Protein 1ZN6 (pdb70)

Radius of gyration: 16.66 Å; Cα contacts (8 Å, |Δi|>4): 447; chains: 1; bounding box: 42×39×39 Å

Foldseek 3Di:
DFKFFADQDQVLCVQQQAGEDDDAHRIGAQGAWKFFADDVSGHYTDDAGQAAQAVDAQVCCVVRSPDGGSEAEPVCQCPDRRRVVQLQALQKIWGWGQWGWFFACVVVDTWIKTKHFPVSRIWTWIKTKDWHAYNVRDIGMYMHYKYFCCPPPPQVRTDDPPDTTMIQTFDSVCSNVSNVPHSVCNVVGRDHDRPVRMDMGTDDD

Organism: Bordetella bronchiseptica (strain ATCC BAA-588 / NCTC 13252 / RB50) (NCBI:txid257310)

B-factor: mean 15.64, std 9.31, range [2.98, 51.23]

Solvent-accessible surface area: 10849 Å² total

InterPro domains:
  IPR003738 SOS response associated peptidase (SRAP) [PF02586] (1-218)
  IPR003738 SOS response associated peptidase (SRAP) [PTHR13604] (2-218)
  IPR036590 SOS response associated peptidase-like [G3DSA:3.90.1680.10] (1-219)
  IPR036590 SOS response associated peptidase-like [SSF143081] (2-218)

Sequence (205 aa):
CSHYQALKDQERRKYFAAHPSAEVPADWPRYGAFIRRPLVPEREAATGRWGIPPGTRPEKLAEASKKNTSNARSETAHQLWTFRNAWAKAQHCIIPADAIYEPDWRSGKAVPTRFTRADGAPLGIAGLWDRYRNAAGEWIDSYTLTINADDDPLFRDYHQAGKEKRVVILPDGAYGDWLTAPATDTRDFLLPYPADRLVAAAVKL

CATH classification: 3.90.1680.10

Secondary structure (DSSP, 8-state):
---EEE---S---TTTSEE--S------TT--EEB------SEE-EE-EE---TT--GGGHHHHHHS--SS-BTTTTTTSTTTHHHHHTT-EEEEEEEEEEEEE-TTSS-EEEEEEETTSPPEEEEEEEEEEE-TTS-EEEEE--B---TT-TTGGG-S-TTS-----BPPGGGHHHHHH--GGGHHHH--PPPGGGEEEEE---

Structure (mmCIF, N/CA/C/O backbone):
data_1ZN6
#
_entry.id   1ZN6
#
_cell.length_a   84.406
_cell.length_b   87.210
_cell.length_c   64.364
_cell.angle_alpha   90.00
_cell.angle_beta   90.00
_cell.angle_gamma   90.00
#
_symmetry.space_group_name_H-M   'C 2 2 21'
#
loop_
_entity.id
_entity.type
_entity.pdbx_description
1 polymer 'phage-related conserved hypothetical protein'
2 non-polymer 'SULFATE ION'
3 water water
#
loop_
_atom_site.group_PDB
_atom_site.id
_atom_site.type_symbol
_atom_site.label_atom_id
_atom_site.label_alt_id
_atom_site.label_comp_id
_atom_site.label_asym_id
_atom_site.label_entity_id
_atom_site.label_seq_id
_atom_site.pdbx_PDB_ins_code
_atom_site.Cartn_x
_atom_site.Cartn_y
_atom_site.Cartn_z
_atom_site.occupancy
_atom_site.B_iso_or_equiv
_atom_site.auth_seq_id
_atom_site.auth_comp_id
_atom_site.auth_asym_id
_atom_site.auth_atom_id
_atom_site.pdbx_PDB_model_num
ATOM 1 N N . CYS A 1 2 ? 28.772 25.487 37.643 1.00 11.33 2 CYS A N 1
ATOM 2 C CA . CYS A 1 2 ? 29.389 26.591 36.849 1.00 10.10 2 CYS A CA 1
ATOM 3 C C . CYS A 1 2 ? 28.855 27.953 37.287 1.00 10.73 2 CYS A C 1
ATOM 4 O O . CYS A 1 2 ? 27.647 28.200 37.223 1.00 10.39 2 CYS A O 1
ATOM 7 N N . SER A 1 3 ? 29.754 28.828 37.729 1.00 9.46 3 SER A N 1
ATOM 8 C CA . SER A 1 3 ? 29.371 30.170 38.165 1.00 10.66 3 SER A CA 1
ATOM 9 C C . SER A 1 3 ? 30.161 31.227 37.403 1.00 9.82 3 SER A C 1
ATOM 10 O O . SER A 1 3 ? 30.312 32.362 37.857 1.00 9.37 3 SER A O 1
ATOM 13 N N . HIS A 1 4 ? 30.649 30.843 36.227 1.00 9.50 4 HIS A N 1
ATOM 14 C CA . HIS A 1 4 ? 31.422 31.739 35.376 1.00 8.53 4 HIS A CA 1
ATOM 15 C C . HIS A 1 4 ? 31.484 31.164 33.960 1.00 7.02 4 HIS A C 1
ATOM 16 O O . HIS A 1 4 ? 31.859 30.011 33.776 1.00 6.60 4 HIS A O 1
ATOM 23 N N . TYR A 1 5 ? 31.097 31.956 32.965 1.00 7.79 5 TYR A N 1
ATOM 24 C CA . TYR A 1 5 ? 31.166 31.502 31.579 1.00 7.09 5 TYR A CA 1
ATOM 25 C C . TYR A 1 5 ? 31.436 32.680 30.658 1.00 7.65 5 TYR A C 1
ATOM 26 O O . TYR A 1 5 ? 31.291 33.833 31.057 1.00 8.02 5 TYR A O 1
ATOM 35 N N . GLN A 1 6 ? 31.867 32.394 29.434 1.00 8.72 6 GLN A N 1
ATOM 36 C CA . GLN A 1 6 ? 32.130 33.454 28.473 1.00 8.98 6 GLN A CA 1
ATOM 37 C C . GLN A 1 6 ? 30.918 33.508 27.557 1.00 7.68 6 GLN A C 1
ATOM 38 O O . GLN A 1 6 ? 30.635 32.562 26.829 1.00 6.27 6 GLN A O 1
ATOM 44 N N . ALA A 1 7 ? 30.196 34.620 27.612 1.00 7.97 7 ALA A N 1
ATOM 45 C CA . ALA A 1 7 ? 28.997 34.793 26.805 1.00 7.65 7 ALA A CA 1
ATOM 46 C C . ALA A 1 7 ? 29.302 34.918 25.317 1.00 9.80 7 ALA A C 1
ATOM 47 O O . ALA A 1 7 ? 30.302 35.518 24.925 1.00 10.15 7 ALA A O 1
ATOM 49 N N . LEU A 1 8 ? 28.442 34.332 24.491 1.00 9.09 8 LEU A N 1
ATOM 50 C CA . LEU A 1 8 ? 28.604 34.424 23.045 1.00 10.12 8 LEU A CA 1
ATOM 51 C C . LEU A 1 8 ? 28.043 35.784 22.662 1.00 13.21 8 LEU A C 1
ATOM 52 O O . LEU A 1 8 ? 26.862 36.052 22.878 1.00 14.40 8 LEU A O 1
ATOM 57 N N . LYS A 1 9 ? 28.882 36.648 22.104 1.00 13.50 9 LYS A N 1
ATOM 58 C CA . LYS A 1 9 ? 28.420 37.977 21.729 1.00 15.69 9 LYS A CA 1
ATOM 59 C C . LYS A 1 9 ? 28.393 38.229 20.225 1.00 17.18 9 LYS A C 1
ATOM 60 O O . LYS A 1 9 ? 27.650 39.090 19.755 1.00 19.48 9 LYS A O 1
ATOM 66 N N . ASP A 1 10 ? 29.185 37.475 19.470 1.00 15.98 10 ASP A N 1
ATOM 67 C CA . ASP A 1 10 ? 29.227 37.651 18.021 1.00 16.02 10 ASP A CA 1
ATOM 68 C C . ASP A 1 10 ? 27.876 37.381 17.355 1.00 15.45 10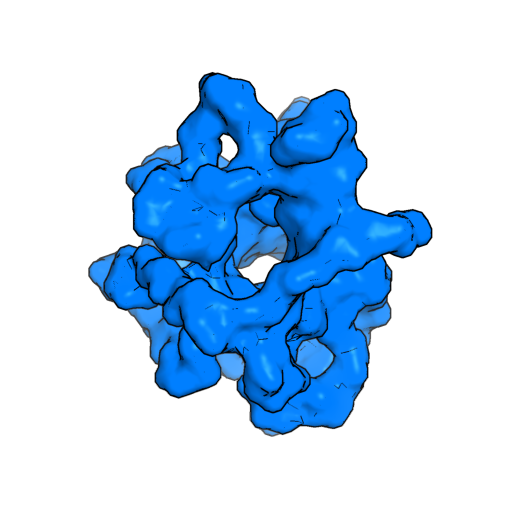 ASP A C 1
ATOM 69 O O . ASP A 1 10 ? 27.356 36.269 17.398 1.00 13.65 10 ASP A O 1
ATOM 74 N N . GLN A 1 11 ? 27.322 38.415 16.731 1.00 14.26 11 GLN A N 1
ATOM 75 C CA . GLN A 1 11 ? 26.026 38.337 16.067 1.00 15.75 11 GLN A CA 1
ATOM 76 C C . GLN A 1 11 ? 25.921 37.245 15.005 1.00 14.44 11 GLN A C 1
ATOM 77 O O . GLN A 1 11 ? 24.966 36.470 14.996 1.00 13.37 11 GLN A O 1
ATOM 83 N N . GLU A 1 12 ? 26.895 37.190 14.103 1.00 14.65 12 GLU A N 1
ATOM 84 C CA . GLU A 1 12 ? 26.875 36.193 13.038 1.00 14.32 12 GLU A CA 1
ATOM 85 C C . GLU A 1 12 ? 27.015 34.783 13.578 1.00 11.62 12 GLU A C 1
ATOM 86 O O . GLU A 1 12 ? 26.377 33.853 13.090 1.00 10.01 12 GLU A O 1
ATOM 92 N N . ARG A 1 13 ? 27.855 34.632 14.594 1.00 11.17 13 ARG A N 1
ATOM 93 C CA . ARG A 1 13 ? 28.073 33.331 15.203 1.00 11.31 13 ARG A CA 1
ATOM 94 C C . ARG A 1 13 ? 26.790 32.848 15.875 1.00 9.13 13 ARG A C 1
ATOM 95 O O . ARG A 1 13 ? 26.444 31.670 15.792 1.00 10.03 13 ARG A O 1
ATOM 111 N N . ARG A 1 15 ? 23.741 33.689 15.050 1.00 10.80 15 ARG A N 1
ATOM 112 C CA . ARG A 1 15 ? 22.760 33.405 14.016 1.00 11.21 15 ARG A CA 1
ATOM 113 C C . ARG A 1 15 ? 23.006 32.034 13.395 1.00 10.63 15 ARG A C 1
ATOM 114 O O . ARG A 1 15 ? 22.083 31.238 13.245 1.00 10.81 15 ARG A O 1
ATOM 122 N N . LYS A 1 16 ? 24.255 31.752 13.050 1.00 11.62 16 LYS A N 1
ATOM 123 C CA . LYS A 1 16 ? 24.589 30.474 12.433 1.00 11.53 16 LYS A CA 1
ATOM 124 C C . LYS A 1 16 ? 24.280 29.267 13.311 1.00 10.55 16 LYS A C 1
ATOM 125 O O . LYS A 1 16 ? 23.660 28.310 12.854 1.00 9.69 16 LYS A O 1
ATOM 131 N N . TYR A 1 17 ? 24.686 29.319 14.576 1.00 8.18 17 TYR A N 1
ATOM 132 C CA . TYR A 1 17 ? 24.469 28.191 15.478 1.00 7.83 17 TYR A CA 1
ATOM 133 C C . TYR A 1 17 ? 23.147 28.120 16.229 1.00 7.63 17 TYR A C 1
ATOM 134 O O . TYR A 1 17 ? 22.661 27.021 16.518 1.00 6.55 17 TYR A O 1
ATOM 143 N N . PHE A 1 18 ? 22.554 29.269 16.545 1.00 6.53 18 PHE A N 1
ATOM 144 C CA . PHE A 1 18 ? 21.300 29.257 17.298 1.00 7.69 18 PHE A CA 1
ATOM 145 C C . PHE A 1 18 ? 20.105 29.887 16.599 1.00 8.67 18 PHE A C 1
ATOM 146 O O . PHE A 1 18 ? 19.000 29.879 17.145 1.00 9.19 18 PHE A O 1
ATOM 154 N N . ALA A 1 19 ? 20.319 30.424 15.402 1.00 8.53 19 ALA A N 1
ATOM 155 C CA . ALA A 1 19 ? 19.250 31.063 14.640 1.00 9.67 19 ALA A CA 1
ATOM 156 C C . ALA A 1 19 ? 18.601 32.177 15.458 1.00 11.24 19 ALA A C 1
ATOM 157 O O . ALA A 1 19 ? 17.381 32.345 15.465 1.00 12.73 19 ALA A O 1
ATOM 159 N N . ALA A 1 20 ? 19.436 32.935 16.155 1.00 12.15 20 ALA A N 1
ATOM 160 C CA . ALA A 1 20 ? 18.964 34.043 16.970 1.00 12.74 20 ALA A CA 1
ATOM 161 C C . ALA A 1 20 ? 20.035 35.116 16.946 1.00 13.15 20 ALA A C 1
ATOM 162 O O . ALA A 1 20 ? 21.174 34.856 16.571 1.00 13.31 20 ALA A O 1
ATOM 164 N N . HIS A 1 21 ? 19.661 36.328 17.335 1.00 15.24 21 HIS A N 1
ATOM 165 C CA . HIS A 1 21 ? 20.608 37.421 17.369 1.00 15.76 21 HIS A CA 1
ATOM 166 C C . HIS A 1 21 ? 20.509 38.081 18.735 1.00 14.93 21 HIS A C 1
ATOM 167 O O . HIS A 1 21 ? 19.475 38.000 19.405 1.00 12.36 21 HIS A O 1
ATOM 174 N N . PRO A 1 22 ? 21.596 38.720 19.179 1.00 15.53 22 PRO A N 1
ATOM 175 C CA . PRO A 1 22 ? 21.595 39.385 20.483 1.00 15.72 22 PRO A CA 1
ATOM 176 C C . PRO A 1 22 ? 20.599 40.536 20.542 1.00 17.12 22 PRO A C 1
ATOM 177 O O . PRO A 1 22 ? 20.297 41.166 19.523 1.00 17.15 22 PRO A O 1
ATOM 181 N N . SER A 1 23 ? 20.081 40.800 21.736 1.00 15.24 23 SER A N 1
ATOM 182 C CA . SER A 1 23 ? 19.162 41.910 21.923 1.00 16.04 23 SER A CA 1
ATOM 183 C C . SER A 1 23 ? 20.020 43.029 22.506 1.00 16.22 23 SER A C 1
ATOM 184 O O . SER A 1 23 ? 20.453 43.924 21.780 1.00 18.62 23 SER A O 1
ATOM 187 N N . ALA A 1 24 ? 20.302 42.963 23.801 1.00 15.09 24 ALA A N 1
ATOM 188 C CA . ALA A 1 24 ? 21.135 43.985 24.429 1.00 12.95 24 ALA A CA 1
ATOM 189 C C . ALA A 1 24 ? 22.559 43.466 24.578 1.00 13.12 24 ALA A C 1
ATOM 190 O O . ALA A 1 24 ? 22.823 42.279 24.375 1.00 12.46 24 ALA A O 1
ATOM 192 N N . GLU A 1 25 ? 23.483 44.363 24.907 1.00 11.07 25 GLU A N 1
ATOM 193 C CA . GLU A 1 25 ? 24.873 43.979 25.109 1.00 10.04 25 GLU A CA 1
ATOM 194 C C . GLU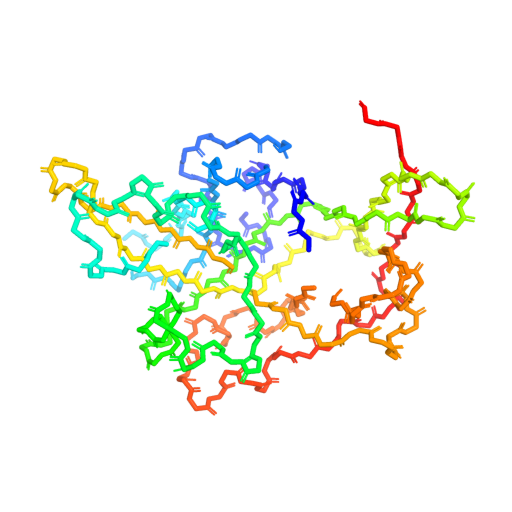 A 1 25 ? 24.960 43.274 26.456 1.00 10.10 25 GLU A C 1
ATOM 195 O O . GLU A 1 25 ? 24.289 43.667 27.412 1.00 8.81 25 GLU A O 1
ATOM 201 N N . VAL A 1 26 ? 25.761 42.217 26.531 1.00 9.08 26 VAL A N 1
ATOM 202 C CA . VAL A 1 26 ? 25.939 41.517 27.798 1.00 9.68 26 VAL A CA 1
ATOM 203 C C . VAL A 1 26 ? 27.433 41.380 28.041 1.00 9.68 26 VAL A C 1
ATOM 204 O O . VAL A 1 26 ? 28.222 41.359 27.097 1.00 8.03 26 VAL A O 1
ATOM 208 N N . PRO A 1 27 ? 27.846 41.309 29.314 1.00 9.76 27 PRO A N 1
ATOM 209 C CA . PRO A 1 27 ? 29.268 41.174 29.644 1.00 11.29 27 PRO A CA 1
ATOM 210 C C . PRO A 1 27 ? 29.848 39.904 29.026 1.00 11.17 27 PRO A C 1
ATOM 211 O O . PRO A 1 27 ? 29.271 38.828 29.162 1.00 10.12 27 PRO A O 1
ATOM 215 N N . ALA A 1 28 ? 30.981 40.027 28.345 1.00 10.77 28 ALA A N 1
ATOM 216 C CA . ALA A 1 28 ? 31.611 38.856 27.740 1.00 10.75 28 ALA A CA 1
ATOM 217 C C . ALA A 1 28 ? 31.953 37.870 28.854 1.00 11.30 28 ALA A C 1
ATOM 218 O O . ALA A 1 28 ? 31.839 36.658 28.683 1.00 10.70 28 ALA A O 1
ATOM 220 N N . ASP A 1 29 ? 32.363 38.405 30.001 1.00 10.08 29 ASP A N 1
ATOM 221 C CA . ASP A 1 29 ? 32.718 37.587 31.161 1.00 10.98 29 ASP A CA 1
ATOM 222 C C . ASP A 1 29 ? 31.493 37.585 32.084 1.00 10.07 29 ASP A C 1
ATOM 223 O O . ASP A 1 29 ? 31.276 38.534 32.837 1.00 8.35 29 ASP A O 1
ATOM 236 N N . TRP A 1 31 ? 29.038 36.450 35.200 1.00 6.84 31 TRP A N 1
ATOM 237 C CA . TRP A 1 31 ? 29.068 35.959 36.571 1.00 6.41 31 TRP A CA 1
ATOM 238 C C . TRP A 1 31 ? 27.639 35.999 37.102 1.00 6.00 31 TRP A C 1
ATOM 239 O O . TRP A 1 31 ? 26.796 36.705 36.560 1.00 7.16 31 TRP A O 1
ATOM 250 N N . PRO A 1 32 ? 27.346 35.244 38.172 1.00 6.79 32 PRO A N 1
ATOM 251 C CA . PRO A 1 32 ? 25.984 35.245 38.719 1.00 6.49 32 PRO A CA 1
ATOM 252 C C . PRO A 1 32 ? 25.454 36.627 39.093 1.00 7.85 32 PRO A C 1
ATOM 253 O O . PRO A 1 32 ? 26.214 37.507 39.501 1.00 6.18 32 PRO A O 1
ATOM 257 N N . ARG A 1 33 ? 24.143 36.795 38.938 1.00 6.29 33 ARG A N 1
ATOM 258 C CA . ARG A 1 33 ? 23.437 38.027 39.279 1.00 5.83 33 ARG A CA 1
ATOM 259 C C . ARG A 1 33 ? 23.542 39.177 38.278 1.00 6.57 33 ARG A C 1
ATOM 260 O O . ARG A 1 33 ? 22.903 40.218 38.450 1.00 6.09 33 ARG A O 1
ATOM 268 N N . TYR A 1 34 ? 24.333 38.982 37.229 1.00 5.78 34 TYR A N 1
ATOM 269 C CA . TYR A 1 34 ? 24.467 39.982 36.177 1.00 7.30 34 TYR A CA 1
ATOM 270 C C . TYR A 1 34 ? 23.334 39.729 35.204 1.00 9.70 34 TYR A C 1
ATOM 271 O O . TYR A 1 34 ? 22.698 38.681 35.251 1.00 7.87 34 TYR A O 1
ATOM 288 N N . GLY A 1 36 ? 22.287 38.612 31.844 1.00 8.43 36 GLY A N 1
ATOM 289 C CA . GLY A 1 36 ? 22.850 37.902 30.713 1.00 5.57 36 GLY A CA 1
ATOM 290 C C . GLY A 1 36 ? 21.833 37.657 29.622 1.00 6.75 36 GLY A C 1
ATOM 291 O O . GLY A 1 36 ? 20.743 38.220 29.650 1.00 7.30 36 GLY A O 1
ATOM 292 N N . ALA A 1 37 ? 22.180 36.804 28.663 1.00 5.81 37 ALA A N 1
ATOM 293 C CA . ALA A 1 37 ? 21.274 36.513 27.557 1.00 6.61 37 ALA A CA 1
ATOM 294 C C . ALA A 1 37 ? 20.911 35.037 27.491 1.00 5.37 37 ALA A C 1
ATOM 295 O O . ALA A 1 37 ? 21.742 34.172 27.755 1.00 5.60 37 ALA A O 1
ATOM 297 N N . PHE A 1 38 ? 19.665 34.754 27.136 1.00 4.20 38 PHE A N 1
ATOM 298 C CA . PHE A 1 38 ? 19.223 33.370 27.012 1.00 5.24 38 PHE A CA 1
ATOM 299 C C . PHE A 1 38 ? 18.276 33.268 25.828 1.00 6.27 38 PHE A C 1
ATOM 300 O O . PHE A 1 38 ? 17.605 34.237 25.469 1.00 6.10 38 PHE A O 1
ATOM 308 N N . ILE A 1 39 ? 18.238 32.091 25.214 1.00 4.75 39 ILE A N 1
ATOM 309 C CA . ILE A 1 39 ? 17.410 31.861 24.040 1.00 5.76 39 ILE A CA 1
ATOM 310 C C . ILE A 1 39 ? 16.208 30.968 24.317 1.00 6.62 39 ILE A C 1
ATOM 311 O O . ILE A 1 39 ? 16.318 29.955 25.008 1.00 5.77 39 ILE A O 1
ATOM 316 N N . ARG A 1 40 ? 15.059 31.365 23.774 1.00 5.82 40 ARG A N 1
ATOM 317 C CA . ARG A 1 40 ? 13.811 30.621 23.921 1.00 7.04 40 ARG A CA 1
ATOM 318 C C . ARG A 1 40 ? 13.279 30.257 22.540 1.00 8.27 40 ARG A C 1
ATOM 319 O O . ARG A 1 40 ? 13.802 30.722 21.528 1.00 8.53 40 ARG A O 1
ATOM 327 N N . ARG A 1 41 ? 12.237 29.431 22.502 1.00 12.13 41 ARG A N 1
ATOM 328 C CA . ARG A 1 41 ? 11.628 29.031 21.235 1.00 15.40 41 ARG A CA 1
ATOM 329 C C . ARG A 1 41 ? 11.181 30.275 20.475 1.00 19.00 41 ARG A C 1
ATOM 330 O O . ARG A 1 41 ? 10.870 31.301 21.080 1.00 14.80 41 ARG A O 1
ATOM 338 N N . PRO A 1 42 ? 11.149 30.202 19.134 1.00 21.72 42 PRO A N 1
ATOM 339 C CA . PRO A 1 42 ? 10.731 31.355 18.333 1.00 26.09 42 PRO A CA 1
ATOM 340 C C . PRO A 1 42 ? 9.257 31.680 18.523 1.00 27.99 42 PRO A C 1
ATOM 341 O O . PRO A 1 42 ? 8.471 30.819 18.921 1.00 30.40 42 PRO A O 1
ATOM 345 N N . LEU A 1 43 ? 8.896 32.928 18.238 1.00 31.10 43 LEU A N 1
ATOM 346 C CA . LEU A 1 43 ? 7.523 33.398 18.376 1.00 32.32 43 LEU A CA 1
ATOM 347 C C . LEU A 1 43 ? 7.053 33.296 19.822 1.00 34.26 43 LEU A C 1
ATOM 348 O O . LEU A 1 43 ? 7.469 34.085 20.674 1.00 34.76 43 LEU A O 1
ATOM 353 N N . VAL A 1 52 ? 7.772 38.762 12.659 1.00 36.87 52 VAL A N 1
ATOM 354 C CA . VAL A 1 52 ? 9.197 39.050 12.536 1.00 36.17 52 VAL A CA 1
ATOM 355 C C . VAL A 1 52 ? 10.007 37.776 12.752 1.00 37.48 52 VAL A C 1
ATOM 356 O O . VAL A 1 52 ? 10.710 37.637 13.756 1.00 38.12 52 VAL A O 1
ATOM 360 N N . PRO A 1 53 ? 9.912 36.824 11.810 1.00 38.01 53 PRO A N 1
ATOM 361 C CA . PRO A 1 53 ? 10.637 35.552 11.895 1.00 38.18 53 PRO A CA 1
ATOM 362 C C . PRO A 1 53 ? 12.146 35.761 11.986 1.00 38.93 53 PRO A C 1
ATOM 363 O O . PRO A 1 53 ? 12.857 35.697 10.981 1.00 38.97 53 PRO A O 1
ATOM 367 N N . GLU A 1 54 ? 12.624 36.013 13.201 1.00 38.96 54 GLU A N 1
ATOM 368 C CA . GLU A 1 54 ? 14.042 36.243 13.450 1.00 37.67 54 GLU A CA 1
ATOM 369 C C . GLU A 1 54 ? 14.280 36.294 14.952 1.00 36.08 54 GLU A C 1
ATOM 370 O O . GLU A 1 54 ? 14.245 37.363 15.561 1.00 36.34 54 GLU A O 1
ATOM 376 N N . ARG A 1 55 ? 14.511 35.124 15.540 1.00 34.64 55 ARG A N 1
ATOM 377 C CA . ARG A 1 55 ? 14.754 35.002 16.972 1.00 32.21 55 ARG A CA 1
ATOM 378 C C . ARG A 1 55 ? 15.635 36.105 17.535 1.00 29.74 55 ARG A C 1
ATOM 379 O O . ARG A 1 55 ? 16.501 36.649 16.851 1.00 29.13 55 ARG A O 1
ATOM 387 N N . GLU A 1 56 ? 15.405 36.413 18.803 1.00 27.51 56 GLU A N 1
ATOM 388 C CA . GLU A 1 56 ? 16.170 37.421 19.512 1.00 23.83 56 GLU A CA 1
ATOM 389 C C . GLU A 1 56 ? 16.440 36.860 20.905 1.00 20.18 56 GLU A C 1
ATOM 390 O O . GLU A 1 56 ? 15.518 36.404 21.580 1.00 18.89 56 GLU A O 1
ATOM 396 N N . ALA A 1 57 ? 17.700 36.863 21.326 1.00 16.93 57 ALA A N 1
ATOM 397 C CA . ALA A 1 57 ? 18.031 36.366 22.654 1.00 13.98 57 ALA A CA 1
ATOM 398 C C . ALA A 1 57 ? 17.440 37.370 23.633 1.00 14.58 57 ALA A C 1
ATOM 399 O O . ALA A 1 57 ? 17.497 38.577 23.399 1.00 16.84 57 ALA A O 1
ATOM 401 N N . ALA A 1 58 ? 16.853 36.879 24.715 1.00 12.35 58 ALA A N 1
ATOM 402 C CA . ALA A 1 58 ? 16.268 37.770 25.701 1.00 12.65 58 ALA A CA 1
ATOM 403 C C . ALA A 1 58 ? 17.306 38.073 26.766 1.00 11.61 58 ALA A C 1
ATOM 404 O O . ALA A 1 58 ? 18.295 37.357 26.899 1.00 10.01 58 ALA A O 1
ATOM 406 N N . THR A 1 59 ? 17.082 39.145 27.513 1.00 11.12 59 THR A N 1
ATOM 407 C CA . THR A 1 59 ? 17.983 39.526 28.584 1.00 9.73 59 THR A CA 1
ATOM 408 C C . THR A 1 59 ? 17.306 39.140 29.893 1.00 9.21 59 THR A C 1
ATOM 409 O O . THR A 1 59 ? 16.093 39.294 30.040 1.00 7.10 59 THR A O 1
ATOM 413 N N . GLY A 1 60 ? 18.087 38.629 30.833 1.00 6.70 60 GLY A N 1
ATOM 414 C CA . GLY A 1 60 ? 17.529 38.251 32.115 1.00 7.21 60 GLY A CA 1
ATOM 415 C C . GLY A 1 60 ? 18.612 38.115 33.163 1.00 6.18 60 GLY A C 1
ATOM 416 O O . GLY A 1 60 ? 19.793 38.048 32.835 1.00 6.77 60 GLY A O 1
ATOM 417 N N . ARG A 1 61 ? 18.204 38.068 34.426 1.00 5.48 61 ARG A N 1
ATOM 418 C CA . ARG A 1 61 ? 19.137 37.928 35.545 1.00 6.67 61 ARG A CA 1
ATOM 419 C C . ARG A 1 61 ? 19.627 36.487 35.645 1.00 6.79 61 ARG A C 1
ATOM 420 O O . ARG A 1 61 ? 18.818 35.563 35.690 1.00 5.27 61 ARG A O 1
ATOM 428 N N . TRP A 1 62 ? 20.943 36.287 35.665 1.00 4.12 62 TRP A N 1
ATOM 429 C CA . TRP A 1 62 ? 21.459 34.930 35.798 1.00 6.04 62 TRP A CA 1
ATOM 430 C C . TRP A 1 62 ? 21.365 34.635 37.286 1.00 5.53 62 TRP A C 1
ATOM 431 O O . TRP A 1 62 ? 22.155 35.139 38.081 1.00 6.89 62 TRP A O 1
ATOM 442 N N . GLY A 1 63 ? 20.377 33.826 37.650 1.00 6.00 63 GLY A N 1
ATOM 443 C CA . GLY A 1 63 ? 20.133 33.505 39.045 1.00 6.50 63 GLY A CA 1
ATOM 444 C C . GLY A 1 63 ? 18.633 33.678 39.200 1.00 7.36 63 GLY A C 1
ATOM 445 O O . GLY A 1 63 ? 18.137 34.797 39.337 1.00 7.19 63 GLY A O 1
ATOM 454 N N . ILE A 1 65 ? 14.803 33.913 40.467 1.00 7.25 65 ILE A N 1
ATOM 455 C CA . ILE A 1 65 ? 14.087 34.457 41.618 1.00 9.75 65 ILE A CA 1
ATOM 456 C C . ILE A 1 65 ? 12.683 33.852 41.572 1.00 11.69 65 ILE A C 1
ATOM 457 O O . ILE A 1 65 ? 12.035 33.879 40.529 1.00 12.81 65 ILE A O 1
ATOM 462 N N . PRO A 1 66 ? 12.199 33.286 42.692 1.00 12.75 66 PRO A N 1
ATOM 463 C CA . PRO A 1 66 ? 10.851 32.706 42.661 1.00 14.19 66 PRO A CA 1
ATOM 464 C C . PRO A 1 66 ? 9.862 33.740 42.117 1.00 14.00 66 PRO A C 1
ATOM 465 O O . PRO A 1 66 ? 9.841 34.886 42.567 1.00 14.14 66 PRO A O 1
ATOM 469 N N . PRO A 1 67 ? 9.027 33.346 41.146 1.00 14.45 67 PRO A N 1
ATOM 470 C CA . PRO A 1 67 ? 8.044 34.252 40.544 1.00 14.64 67 PRO A CA 1
ATOM 471 C C . PRO A 1 67 ? 7.045 34.885 41.519 1.00 16.09 67 PRO A C 1
ATOM 472 O O . PRO A 1 67 ? 6.521 35.967 41.258 1.00 16.75 67 PRO A O 1
ATOM 476 N N . GLY A 1 68 ? 6.788 34.224 42.642 1.00 16.91 68 GLY A N 1
ATOM 477 C CA . GLY A 1 68 ? 5.845 34.777 43.601 1.00 17.33 68 GLY A CA 1
ATOM 478 C C . GLY A 1 68 ? 6.479 35.653 44.667 1.00 18.69 68 GLY A C 1
ATOM 479 O O . GLY A 1 68 ? 5.800 36.119 45.584 1.00 18.62 68 GLY A O 1
ATOM 480 N N . THR A 1 69 ? 7.779 35.895 44.550 1.00 16.9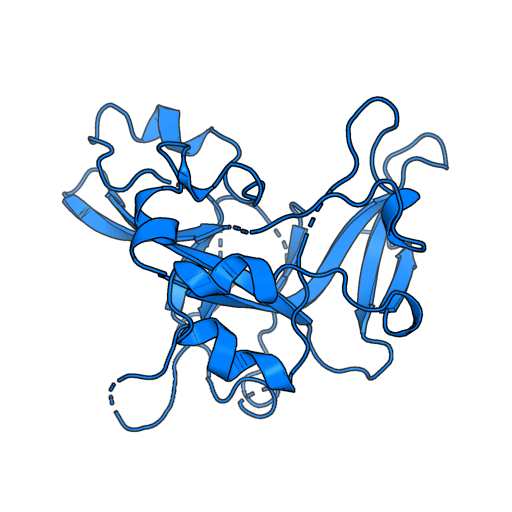5 69 THR A N 1
ATOM 481 C CA . THR A 1 69 ? 8.485 36.704 45.535 1.00 17.57 69 THR A CA 1
ATOM 482 C C . THR A 1 69 ? 7.920 38.114 45.666 1.00 18.42 69 THR A C 1
ATOM 483 O O . THR A 1 69 ? 7.716 38.807 44.667 1.00 17.38 69 THR A O 1
ATOM 487 N N . ARG A 1 70 ? 7.673 38.532 46.905 1.00 19.44 70 ARG A N 1
ATOM 488 C CA . ARG A 1 70 ? 7.148 39.863 47.184 1.00 20.91 70 ARG A CA 1
ATOM 489 C C . ARG A 1 70 ? 8.323 40.814 47.402 1.00 21.88 70 ARG A C 1
ATOM 490 O O . ARG A 1 70 ? 9.420 40.385 47.763 1.00 19.80 70 ARG A O 1
ATOM 498 N N . PRO A 1 71 ? 8.108 42.120 47.186 1.00 23.15 71 PRO A N 1
ATOM 499 C CA . PRO A 1 71 ? 9.173 43.115 47.357 1.00 24.07 71 PRO A CA 1
ATOM 500 C C . PRO A 1 71 ? 9.950 43.058 48.670 1.00 25.62 71 PRO A C 1
ATOM 501 O O . PRO A 1 71 ? 11.143 43.366 48.699 1.00 26.20 71 PRO A O 1
ATOM 505 N N . GLU A 1 72 ? 9.285 42.653 49.746 1.00 26.17 72 GLU A N 1
ATOM 506 C CA . GLU A 1 72 ? 9.934 42.571 51.048 1.00 27.53 72 GLU A CA 1
ATOM 507 C C . GLU A 1 72 ? 10.812 41.330 51.178 1.00 27.13 72 GLU A C 1
ATOM 508 O O . GLU A 1 72 ? 11.463 41.127 52.202 1.00 26.69 72 GLU A O 1
ATOM 514 N N . LYS A 1 73 ? 10.838 40.509 50.132 1.00 24.94 73 LYS A N 1
ATOM 515 C CA . LYS A 1 73 ? 11.639 39.289 50.146 1.00 24.18 73 LYS A CA 1
ATOM 516 C C . LYS A 1 73 ? 12.649 39.226 49.008 1.00 22.12 73 LYS A C 1
ATOM 517 O O . LYS A 1 73 ? 13.428 38.278 48.925 1.00 21.49 73 LYS A O 1
ATOM 523 N N . LEU A 1 74 ? 12.640 40.233 48.137 1.00 19.94 74 LEU A N 1
ATOM 524 C CA . LEU A 1 74 ? 13.566 40.266 47.012 1.00 18.92 74 LEU A CA 1
ATOM 525 C C . LEU A 1 74 ? 15.026 40.249 47.442 1.00 19.03 74 LEU A C 1
ATOM 526 O O . LEU A 1 74 ? 15.830 39.502 46.890 1.00 18.21 74 LEU A O 1
ATOM 531 N N . ALA A 1 75 ? 15.372 41.079 48.422 1.00 19.16 75 ALA A N 1
ATOM 532 C CA . ALA A 1 75 ? 16.748 41.143 48.895 1.00 19.67 75 ALA A CA 1
ATOM 533 C C . ALA A 1 75 ? 17.233 39.767 49.343 1.00 19.82 75 ALA A C 1
ATOM 534 O O . ALA A 1 75 ? 18.342 39.353 49.013 1.00 18.64 75 ALA A O 1
ATOM 536 N N . GLU A 1 76 ? 16.393 39.063 50.094 1.00 19.99 76 GLU A N 1
ATOM 537 C CA . GLU A 1 76 ? 16.735 37.736 50.585 1.00 21.07 76 GLU A CA 1
ATOM 538 C C . GLU A 1 76 ? 16.862 36.739 49.434 1.00 19.91 76 GLU A C 1
ATOM 539 O O . GLU A 1 76 ? 17.809 35.950 49.381 1.00 19.37 76 GLU A O 1
ATOM 545 N N . ALA A 1 77 ? 15.903 36.778 48.514 1.00 17.91 77 ALA A N 1
ATOM 546 C CA . ALA A 1 77 ? 15.909 35.878 47.364 1.00 16.89 77 ALA A CA 1
ATOM 547 C C . ALA A 1 77 ? 17.113 36.123 46.459 1.00 15.79 77 ALA A C 1
ATOM 548 O O . ALA A 1 77 ? 17.666 35.186 45.875 1.00 14.67 77 ALA A O 1
ATOM 550 N N . SER A 1 78 ? 17.515 37.385 46.342 1.00 15.12 78 SER A N 1
ATOM 551 C CA . SER A 1 78 ? 18.643 37.755 45.492 1.00 15.41 78 SER A CA 1
ATOM 552 C C . SER A 1 78 ? 19.979 37.182 45.946 1.00 14.25 78 SER A C 1
ATOM 553 O O . SER A 1 78 ? 20.862 36.937 45.124 1.00 13.70 78 SER A O 1
ATOM 556 N N . LYS A 1 79 ? 20.130 36.967 47.250 1.00 13.09 79 LYS A N 1
ATOM 557 C CA . LYS A 1 79 ? 21.385 36.445 47.787 1.00 13.91 79 LYS A CA 1
ATOM 558 C C . LYS A 1 79 ? 21.559 34.933 47.676 1.00 14.05 79 LYS A C 1
ATOM 559 O O . LYS A 1 79 ? 22.668 34.418 47.815 1.00 13.92 79 LYS A O 1
ATOM 565 N N . LYS A 1 80 ? 20.470 34.218 47.427 1.00 14.07 80 LYS A N 1
ATOM 566 C CA . LYS A 1 80 ? 20.550 32.768 47.301 1.00 13.63 80 LYS A CA 1
ATOM 567 C C . LYS A 1 80 ? 21.316 32.405 46.029 1.00 13.78 80 LYS A C 1
ATOM 568 O O . LYS A 1 80 ? 21.356 33.188 45.080 1.00 11.43 80 LYS A O 1
ATOM 574 N N . ASN A 1 81 ? 21.940 31.230 46.020 1.00 12.98 81 ASN A N 1
ATOM 575 C CA . ASN A 1 81 ? 22.694 30.783 44.852 1.00 14.66 81 ASN A CA 1
ATOM 576 C C . ASN A 1 81 ? 21.746 29.992 43.965 1.00 12.21 81 ASN A C 1
ATOM 577 O O . ASN A 1 81 ? 21.523 28.798 44.177 1.00 12.99 81 ASN A O 1
ATOM 582 N N . THR A 1 82 ? 21.197 30.669 42.963 1.00 9.37 82 THR A N 1
ATOM 583 C CA . THR A 1 82 ? 20.238 30.050 42.065 1.00 8.12 82 THR A CA 1
ATOM 584 C C . THR A 1 82 ? 20.603 30.182 40.590 1.00 8.14 82 THR A C 1
ATOM 585 O O . THR A 1 82 ? 19.726 30.117 39.728 1.00 5.82 82 THR A O 1
ATOM 589 N N . SER A 1 83 ? 21.890 30.381 40.308 1.00 6.69 83 SER A N 1
ATOM 590 C CA . SER A 1 83 ? 22.362 30.505 38.929 1.00 7.28 83 SER A CA 1
ATOM 591 C C . SER A 1 83 ? 22.486 29.113 38.315 1.00 7.44 83 SER A C 1
ATOM 592 O O . SER A 1 83 ? 22.596 28.964 37.096 1.00 6.88 83 SER A O 1
ATOM 595 N N . ASN A 1 84 ? 22.477 28.100 39.179 1.00 6.45 84 ASN A N 1
ATOM 596 C CA . ASN A 1 84 ? 22.525 26.697 38.773 1.00 8.31 84 ASN A CA 1
ATOM 597 C C . ASN A 1 84 ? 21.358 26.038 39.498 1.00 8.44 84 ASN A C 1
ATOM 598 O O . ASN A 1 84 ? 21.028 26.430 40.619 1.00 9.98 84 ASN A O 1
ATOM 603 N N . ALA A 1 85 ? 20.726 25.058 38.864 1.00 6.83 85 ALA A N 1
ATOM 604 C CA . ALA A 1 85 ? 19.611 24.345 39.488 1.00 7.03 85 ALA A CA 1
ATOM 605 C C . ALA A 1 85 ? 19.837 22.842 39.351 1.00 6.87 85 ALA A C 1
ATOM 606 O O . ALA A 1 85 ? 19.996 22.346 38.239 1.00 6.90 85 ALA A O 1
ATOM 608 N N . ARG A 1 86 ? 19.857 22.115 40.469 1.00 6.08 86 ARG A N 1
ATOM 609 C CA . ARG A 1 86 ? 20.045 20.665 40.403 1.00 6.29 86 ARG A CA 1
ATOM 610 C C . ARG A 1 86 ? 18.802 20.087 39.736 1.00 6.85 86 ARG A C 1
ATOM 611 O O . ARG A 1 86 ? 17.688 20.258 40.228 1.00 6.45 86 ARG A O 1
ATOM 619 N N . SER A 1 87 ? 18.997 19.419 38.605 1.00 7.17 87 SER A N 1
ATOM 620 C CA . SER A 1 87 ? 17.892 18.843 37.852 1.00 7.43 87 SER A CA 1
ATOM 621 C C . SER A 1 87 ? 17.079 17.846 38.661 1.00 7.05 87 SER A C 1
ATOM 622 O O . SER A 1 87 ? 15.871 17.709 38.467 1.00 7.94 87 SER A O 1
ATOM 625 N N . GLU A 1 88 ? 17.747 17.155 39.573 1.00 6.81 88 GLU A N 1
ATOM 626 C CA . GLU A 1 88 ? 17.077 16.155 40.395 1.00 8.46 88 GLU A CA 1
ATOM 627 C C . GLU A 1 88 ? 15.925 16.709 41.226 1.00 7.87 88 GLU A C 1
ATOM 628 O O . GLU A 1 88 ? 14.943 16.009 41.478 1.00 9.86 88 GLU A O 1
ATOM 634 N N . THR A 1 89 ? 16.030 17.969 41.630 1.00 6.69 89 THR A N 1
ATOM 635 C CA . THR A 1 89 ? 15.011 18.574 42.478 1.00 6.59 89 THR A CA 1
ATOM 636 C C . THR A 1 89 ? 14.361 19.841 41.934 1.00 7.31 89 THR A C 1
ATOM 637 O O . THR A 1 89 ? 13.565 20.478 42.629 1.00 6.44 89 THR A O 1
ATOM 641 N N . ALA A 1 90 ? 14.678 20.198 40.693 1.00 6.13 90 ALA A N 1
ATOM 642 C CA . ALA A 1 90 ? 14.140 21.420 40.097 1.00 7.46 90 ALA A CA 1
ATOM 643 C C . ALA A 1 90 ? 12.620 21.430 39.952 1.00 8.69 90 ALA A C 1
ATOM 644 O O . ALA A 1 90 ? 11.997 22.490 39.937 1.00 10.68 90 ALA A O 1
ATOM 646 N N . HIS A 1 91 ? 12.023 20.250 39.845 1.00 9.33 91 HIS A N 1
ATOM 647 C CA . HIS A 1 91 ? 10.573 20.145 39.699 1.00 10.85 91 HIS A CA 1
ATOM 648 C C . HIS A 1 91 ? 9.862 20.417 41.027 1.00 10.46 91 HIS A C 1
ATOM 649 O O . HIS A 1 91 ? 8.681 20.768 41.041 1.00 10.03 91 HIS A O 1
ATOM 656 N N . GLN A 1 92 ? 10.590 20.263 42.132 1.00 9.43 92 GLN A N 1
ATOM 657 C CA . GLN A 1 92 ? 10.028 20.435 43.473 1.00 11.72 92 GLN A CA 1
ATOM 658 C C . GLN A 1 92 ? 10.317 21.739 44.227 1.00 10.56 92 GLN A C 1
ATOM 659 O O . GLN A 1 92 ? 9.425 22.292 44.873 1.00 10.36 92 GLN A O 1
ATOM 665 N N . LEU A 1 93 ? 11.555 22.223 44.162 1.00 8.53 93 LEU A N 1
ATOM 666 C CA . LEU A 1 93 ? 11.931 23.444 44.876 1.00 7.86 93 LEU A CA 1
ATOM 667 C C . LEU A 1 93 ? 11.186 24.688 44.399 1.00 7.66 93 LEU A C 1
ATOM 668 O O . LEU A 1 93 ? 10.973 24.869 43.205 1.00 7.36 93 LEU A O 1
ATOM 673 N N . TRP A 1 94 ? 10.801 25.539 45.352 1.00 9.27 94 TRP A N 1
ATOM 674 C CA . TRP A 1 94 ? 10.047 26.768 45.078 1.00 9.75 94 TRP A CA 1
ATOM 675 C C . TRP A 1 94 ? 10.643 27.694 44.019 1.00 8.96 94 TRP A C 1
ATOM 676 O O . TRP A 1 94 ? 9.910 28.356 43.287 1.00 8.73 94 TRP A O 1
ATOM 687 N N . THR A 1 95 ? 11.967 27.755 43.944 1.00 7.19 95 THR A N 1
ATOM 688 C CA . THR A 1 95 ? 12.609 28.644 42.985 1.00 6.58 95 THR A CA 1
ATOM 689 C C . THR A 1 95 ? 12.439 28.234 41.526 1.00 6.22 95 THR A C 1
ATOM 690 O O . THR A 1 95 ? 12.299 29.092 40.650 1.00 6.44 95 THR A O 1
ATOM 694 N N . PHE A 1 96 ? 12.428 26.928 41.276 1.00 6.49 96 PHE A N 1
ATOM 695 C CA . PHE A 1 96 ? 12.357 26.405 39.916 1.00 6.32 96 PHE A CA 1
ATOM 696 C C . PHE A 1 96 ? 11.092 25.651 39.502 1.00 7.03 96 PHE A C 1
ATOM 697 O O . PHE A 1 96 ? 10.855 25.459 38.310 1.00 5.40 96 PHE A O 1
ATOM 705 N N . ARG A 1 97 ? 10.289 25.223 40.470 1.00 6.88 97 ARG A N 1
ATOM 706 C CA . ARG A 1 97 ? 9.094 24.435 40.172 1.00 7.57 97 ARG A CA 1
ATOM 707 C C . ARG A 1 97 ? 8.189 24.963 39.059 1.00 7.69 97 ARG A C 1
ATOM 708 O O . ARG A 1 97 ? 7.802 24.201 38.174 1.00 6.41 97 ARG A O 1
ATOM 716 N N . ASN A 1 98 ? 7.854 26.251 39.094 1.00 8.11 98 ASN A N 1
ATOM 717 C CA . ASN A 1 98 ? 6.990 26.839 38.067 1.00 8.56 98 ASN A CA 1
ATOM 718 C C . ASN A 1 98 ? 7.623 26.736 36.686 1.00 8.98 98 ASN A C 1
ATOM 719 O O . ASN A 1 98 ? 6.974 26.337 35.722 1.00 6.97 98 ASN A O 1
ATOM 724 N N . ALA A 1 99 ? 8.893 27.115 36.594 1.00 7.53 99 ALA A N 1
ATOM 725 C CA . ALA A 1 99 ? 9.604 27.067 35.327 1.00 7.07 99 ALA A CA 1
ATOM 726 C C . ALA A 1 99 ? 9.659 25.641 34.793 1.00 6.82 99 ALA A C 1
ATOM 727 O O . ALA A 1 99 ? 9.470 25.411 33.599 1.00 6.28 99 ALA A O 1
ATOM 729 N N . TRP A 1 100 ? 9.911 24.680 35.675 1.00 6.15 100 TRP A N 1
ATOM 730 C CA . TRP A 1 100 ? 9.983 23.287 35.249 1.00 7.87 100 TRP A CA 1
ATOM 731 C C . TRP A 1 100 ? 8.622 22.757 34.805 1.00 8.24 100 TRP A C 1
ATOM 732 O O . TRP A 1 100 ? 8.498 22.158 33.735 1.00 8.54 100 TRP A O 1
ATOM 743 N N . ALA A 1 101 ? 7.603 22.993 35.626 1.00 8.72 101 ALA A N 1
ATOM 744 C CA . ALA A 1 101 ? 6.252 22.524 35.333 1.00 9.19 101 ALA A CA 1
ATOM 745 C C . ALA A 1 101 ? 5.703 23.055 34.015 1.00 8.47 101 ALA A C 1
ATOM 746 O O . ALA A 1 101 ? 5.041 22.329 33.278 1.00 9.52 101 ALA A O 1
ATOM 748 N N . LYS A 1 102 ? 5.978 24.323 33.719 1.00 9.27 102 LYS A N 1
ATOM 749 C CA . LYS A 1 102 ? 5.494 24.934 32.486 1.00 7.80 102 LYS A CA 1
ATOM 750 C C . LYS A 1 102 ? 6.474 24.772 31.329 1.00 8.39 102 LYS A C 1
ATOM 751 O O . LYS A 1 102 ? 6.261 25.303 30.239 1.00 7.48 102 LYS A O 1
ATOM 757 N N . ALA A 1 103 ? 7.540 24.017 31.574 1.00 7.15 103 ALA A N 1
ATOM 758 C CA . ALA A 1 103 ? 8.562 23.761 30.564 1.00 8.83 103 ALA A CA 1
ATOM 759 C C . ALA A 1 103 ? 9.080 25.041 29.930 1.00 7.42 103 ALA A C 1
ATOM 760 O O . ALA A 1 103 ? 9.148 25.160 28.704 1.00 7.77 103 ALA A O 1
ATOM 762 N N . GLN A 1 104 ? 9.426 26.010 30.769 1.00 7.62 104 GLN A N 1
ATOM 763 C CA . GLN A 1 104 ? 9.970 27.262 30.274 1.00 6.11 104 GLN A CA 1
ATOM 764 C C . GLN A 1 104 ? 11.459 26.989 30.118 1.00 6.95 104 GLN A C 1
ATOM 765 O O . GLN A 1 104 ? 12.264 27.274 31.001 1.00 6.50 104 GLN A O 1
ATOM 771 N N . HIS A 1 105 ? 11.797 26.408 28.971 1.00 5.67 105 HIS A N 1
ATOM 772 C CA . HIS A 1 105 ? 13.165 26.027 28.641 1.00 5.76 105 HIS A CA 1
ATOM 773 C C . HIS A 1 105 ? 13.907 27.085 27.853 1.00 4.33 105 HIS A C 1
ATOM 774 O O . HIS A 1 105 ? 13.324 27.790 27.033 1.00 5.40 105 HIS A O 1
ATOM 781 N N . CYS A 1 106 ? 15.206 27.186 28.098 1.00 5.19 106 CYS A N 1
ATOM 782 C CA . CYS A 1 106 ? 16.021 28.119 27.352 1.00 5.03 106 CYS A CA 1
ATOM 783 C C . CYS A 1 106 ? 17.396 27.518 27.118 1.00 4.71 106 CYS A C 1
ATOM 784 O O . CYS A 1 106 ? 17.745 26.462 27.664 1.00 3.59 106 CYS A O 1
ATOM 787 N N . ILE A 1 107 ? 18.161 28.188 26.273 1.00 4.29 107 ILE A N 1
ATOM 788 C CA . ILE A 1 107 ? 19.517 27.771 25.977 1.00 7.07 107 ILE A CA 1
ATOM 789 C C . ILE A 1 107 ? 20.395 28.986 26.223 1.00 5.68 107 ILE A C 1
ATOM 790 O O . ILE A 1 107 ? 20.130 30.070 25.700 1.00 8.61 107 ILE A O 1
ATOM 795 N N . ILE A 1 108 ? 21.421 28.814 27.044 1.00 5.50 108 ILE A N 1
ATOM 796 C CA . ILE A 1 108 ? 22.346 29.904 27.317 1.00 4.38 108 ILE A CA 1
ATOM 797 C C . ILE A 1 108 ? 23.517 29.698 26.353 1.00 4.42 108 ILE A C 1
ATOM 798 O O . ILE A 1 108 ? 24.267 28.732 26.481 1.00 6.21 108 ILE A O 1
ATOM 803 N N . PRO A 1 109 ? 23.680 30.596 25.369 1.00 4.28 109 PRO A N 1
ATOM 804 C CA . PRO A 1 109 ? 24.777 30.460 24.408 1.00 4.90 109 PRO A CA 1
ATOM 805 C C . PRO A 1 109 ? 26.074 30.973 25.011 1.00 5.93 109 PRO A C 1
ATOM 806 O O . PRO A 1 109 ? 26.130 32.087 25.532 1.00 6.45 109 PRO A O 1
ATOM 810 N N . ALA A 1 110 ? 27.115 30.153 24.947 1.00 7.64 110 ALA A N 1
ATOM 811 C CA . ALA A 1 110 ? 28.397 30.535 25.519 1.00 7.64 110 ALA A CA 1
ATOM 812 C C . ALA A 1 110 ? 29.564 30.054 24.679 1.00 7.84 110 ALA A C 1
ATOM 813 O O . ALA A 1 110 ? 29.521 28.967 24.105 1.00 8.70 110 ALA A O 1
ATOM 815 N N . ASP A 1 111 ? 30.611 30.869 24.607 1.00 8.16 111 ASP A N 1
ATOM 816 C CA . ASP A 1 111 ? 31.795 30.479 23.858 1.00 8.03 111 ASP A CA 1
ATOM 817 C C . ASP A 1 111 ? 32.615 29.530 24.714 1.00 8.97 111 ASP A C 1
ATOM 818 O O . ASP A 1 111 ? 33.425 28.759 24.204 1.00 8.62 111 ASP A O 1
ATOM 823 N N . ALA A 1 112 ? 32.382 29.575 26.021 1.00 6.90 112 ALA A N 1
ATOM 824 C CA . ALA A 1 112 ? 33.095 28.705 26.942 1.00 7.48 112 ALA A CA 1
ATOM 825 C C . ALA A 1 112 ? 32.531 28.816 28.348 1.00 7.90 112 ALA A C 1
ATOM 826 O O . ALA A 1 112 ? 31.834 29.775 28.673 1.00 6.94 112 ALA A O 1
ATOM 828 N N . ILE A 1 113 ? 32.815 27.815 29.172 1.00 6.00 113 ILE A N 1
ATOM 829 C CA . ILE A 1 113 ? 32.402 27.845 30.566 1.00 5.87 113 ILE A CA 1
ATOM 830 C C . ILE A 1 113 ? 33.672 27.640 31.377 1.00 6.91 113 ILE A C 1
ATOM 831 O O . ILE A 1 113 ? 34.665 27.118 30.860 1.00 4.98 113 ILE A O 1
ATOM 836 N N . TYR A 1 114 ? 33.646 28.058 32.636 1.00 7.03 114 TYR A N 1
ATOM 837 C CA . TYR A 1 114 ? 34.803 27.903 33.508 1.00 8.47 114 TYR A CA 1
ATOM 838 C C . TYR A 1 114 ? 34.418 27.102 34.742 1.00 10.05 114 TYR A C 1
ATOM 839 O O . TYR A 1 114 ? 33.327 27.271 35.278 1.00 9.76 114 TYR A O 1
ATOM 848 N N . GLU A 1 115 ? 35.318 26.227 35.180 1.00 9.88 115 GLU A N 1
ATOM 849 C CA . GLU A 1 115 ? 35.114 25.414 36.376 1.00 11.16 115 GLU A CA 1
ATOM 850 C C . GLU A 1 115 ? 36.451 25.423 37.109 1.00 13.50 115 GLU A C 1
ATOM 851 O O . GLU A 1 115 ? 37.512 25.392 36.479 1.00 12.05 115 GLU A O 1
ATOM 857 N N . PRO A 1 116 ? 36.423 25.466 38.447 1.00 14.26 116 PRO A N 1
ATOM 858 C CA . PRO A 1 116 ? 37.675 25.483 39.209 1.00 15.80 116 PRO A CA 1
ATOM 859 C C . PRO A 1 116 ? 38.352 24.125 39.368 1.00 16.82 116 PRO A C 1
ATOM 860 O O . PRO A 1 116 ? 37.695 23.104 39.586 1.00 15.65 116 PRO A O 1
ATOM 864 N N . ASP A 1 117 ? 39.677 24.133 39.242 1.00 18.45 117 ASP A N 1
ATOM 865 C CA . ASP A 1 117 ? 40.495 22.935 39.394 1.00 21.22 117 ASP A CA 1
ATOM 866 C C . ASP A 1 117 ? 41.288 23.167 40.684 1.00 22.41 117 ASP A C 1
ATOM 867 O O . ASP A 1 117 ? 42.025 24.147 40.788 1.00 23.56 117 ASP A O 1
ATOM 872 N N . TRP A 1 118 ? 41.126 22.285 41.667 1.00 25.17 118 TRP A N 1
ATOM 873 C CA . TRP A 1 118 ? 41.830 22.434 42.942 1.00 26.79 118 TRP A CA 1
ATOM 874 C C . TRP A 1 118 ? 42.974 21.441 43.132 1.00 28.30 118 TRP A C 1
ATOM 875 O O . TRP A 1 118 ? 43.559 21.365 44.211 1.00 27.79 118 TRP A O 1
ATOM 886 N N . ARG A 1 119 ? 43.295 20.689 42.085 1.00 29.16 119 ARG A N 1
ATOM 887 C CA . ARG A 1 119 ? 44.357 19.689 42.159 1.00 30.49 119 ARG A CA 1
ATOM 888 C C . ARG A 1 119 ? 45.740 20.249 42.494 1.00 31.07 119 ARG A C 1
ATOM 889 O O . ARG A 1 119 ? 46.612 19.513 42.957 1.00 31.44 119 ARG A O 1
ATOM 897 N N . SER A 1 120 ? 45.942 21.544 42.273 1.00 31.74 120 SER A N 1
ATOM 898 C CA . SER A 1 120 ? 47.231 22.164 42.573 1.00 31.77 120 SER A CA 1
ATOM 899 C C . SER A 1 120 ? 47.271 22.651 44.021 1.00 32.58 120 SER A C 1
ATOM 900 O O . SER A 1 120 ? 48.307 23.114 44.501 1.00 32.44 120 SER A O 1
ATOM 903 N N . GLY A 1 121 ? 46.139 22.545 44.711 1.00 32.70 121 GLY A N 1
ATOM 904 C CA . GLY A 1 121 ? 46.071 22.985 46.093 1.00 33.64 121 GLY A CA 1
ATOM 905 C C . GLY A 1 121 ? 45.592 24.420 46.182 1.00 34.18 121 GLY A C 1
ATOM 906 O O . GLY A 1 121 ? 45.601 25.034 47.250 1.00 35.47 121 GLY A O 1
ATOM 907 N N . LYS A 1 122 ? 45.175 24.955 45.042 1.00 33.35 122 LYS A N 1
ATOM 908 C CA . LYS A 1 122 ? 44.678 26.320 44.953 1.00 32.18 122 LYS A CA 1
ATOM 909 C C . LYS A 1 122 ? 43.618 26.330 43.860 1.00 31.45 122 LYS A C 1
ATOM 910 O O . LYS A 1 122 ? 43.568 25.415 43.038 1.00 32.02 122 LYS A O 1
ATOM 916 N N . ALA A 1 123 ? 42.766 27.349 43.858 1.00 29.53 123 ALA A N 1
ATOM 917 C CA . ALA A 1 123 ? 41.718 27.449 42.849 1.00 27.14 123 ALA A CA 1
ATOM 918 C C . ALA A 1 123 ? 42.296 27.934 41.525 1.00 25.14 123 ALA A C 1
ATOM 919 O O . ALA A 1 123 ? 42.677 29.098 41.395 1.00 26.65 123 ALA A O 1
ATOM 921 N N . VAL A 1 124 ? 42.363 27.033 40.549 1.00 21.97 124 VAL A N 1
ATOM 922 C CA . VAL A 1 124 ? 42.884 27.364 39.226 1.00 18.74 124 VAL A CA 1
ATOM 923 C C . VAL A 1 124 ? 41.740 27.335 38.220 1.00 16.74 124 VAL A C 1
ATOM 924 O O . VAL A 1 124 ? 41.176 26.282 37.943 1.00 15.96 124 VAL A O 1
ATOM 928 N N . PRO A 1 125 ? 41.375 28.499 37.670 1.00 15.91 125 PRO A N 1
ATOM 929 C CA . PRO A 1 125 ? 40.281 28.527 36.696 1.00 15.10 125 PRO A CA 1
ATOM 930 C C . PRO A 1 125 ? 40.623 27.668 35.485 1.00 13.77 125 PRO A C 1
ATOM 931 O O . PRO A 1 125 ? 41.760 27.671 35.019 1.00 13.45 125 PRO A O 1
ATOM 935 N N . THR A 1 126 ? 39.634 26.936 34.984 1.00 10.58 126 THR A N 1
ATOM 936 C CA . THR A 1 126 ? 39.831 26.082 33.822 1.00 8.93 126 THR A CA 1
ATOM 937 C C . THR A 1 126 ? 38.750 26.423 32.810 1.00 8.76 126 THR A C 1
ATOM 938 O O . THR A 1 126 ? 37.563 26.459 33.143 1.00 7.69 126 THR A O 1
ATOM 942 N N . ARG A 1 127 ? 39.171 26.686 31.578 1.00 6.76 127 ARG A N 1
ATOM 943 C CA . ARG A 1 127 ? 38.244 27.048 30.509 1.00 6.52 127 ARG A CA 1
ATOM 944 C C . ARG A 1 127 ? 37.907 25.824 29.674 1.00 7.20 127 ARG A C 1
ATOM 945 O O . ARG A 1 127 ? 38.794 25.068 29.281 1.00 6.73 127 ARG A O 1
ATOM 953 N N . PHE A 1 128 ? 36.620 25.627 29.413 1.00 4.29 128 PHE A N 1
ATOM 954 C CA . PHE A 1 128 ? 36.177 24.487 28.620 1.00 5.45 128 PHE A CA 1
ATOM 955 C C . PHE A 1 128 ? 35.507 24.978 27.354 1.00 4.66 128 PHE A C 1
ATOM 956 O O . PHE A 1 128 ? 34.627 25.832 27.405 1.00 6.30 128 PHE A O 1
ATOM 964 N N . THR A 1 129 ? 35.93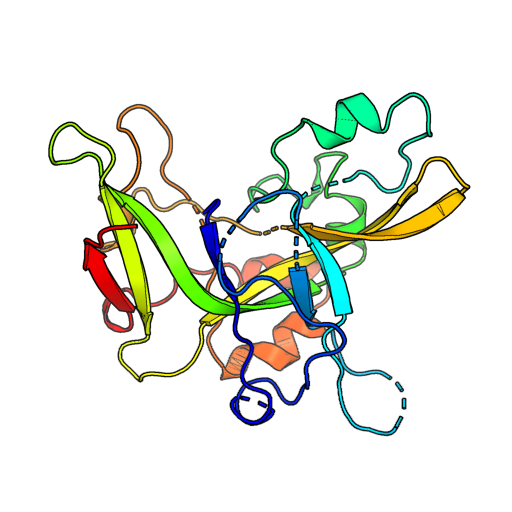0 24.428 26.223 1.00 7.14 129 THR A N 1
ATOM 965 C CA . THR A 1 129 ? 35.380 24.795 24.929 1.00 5.26 129 THR A CA 1
ATOM 966 C C . THR A 1 129 ? 35.147 23.541 24.100 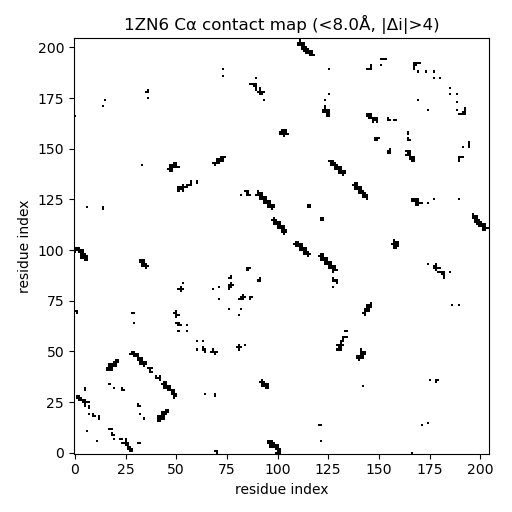1.00 6.11 129 THR A C 1
ATOM 967 O O . THR A 1 129 ? 35.641 22.462 24.436 1.00 4.76 129 THR A O 1
ATOM 971 N N . ARG A 1 130 ? 34.391 23.678 23.017 1.00 6.57 130 ARG A N 1
ATOM 972 C CA . ARG A 1 130 ? 34.144 22.530 22.148 1.00 8.62 130 ARG A CA 1
ATOM 973 C C . ARG A 1 130 ? 35.311 22.332 21.189 1.00 7.59 130 ARG A C 1
ATOM 974 O O . ARG A 1 130 ? 35.832 23.292 20.620 1.00 6.27 130 ARG A O 1
ATOM 982 N N . ALA A 1 131 ? 35.725 21.078 21.032 1.00 8.81 131 ALA A N 1
ATOM 983 C CA . ALA A 1 131 ? 36.833 20.733 20.147 1.00 9.65 131 ALA A CA 1
ATOM 984 C C . ALA A 1 131 ? 36.559 21.145 18.704 1.00 9.56 131 ALA A C 1
ATOM 985 O O . ALA A 1 131 ? 37.494 21.449 17.956 1.00 9.84 131 ALA A O 1
ATOM 987 N N . ASP A 1 132 ? 35.288 21.163 18.308 1.00 9.87 132 ASP A N 1
ATOM 988 C CA . ASP A 1 132 ? 34.953 21.544 16.940 1.00 9.85 132 ASP A CA 1
ATOM 989 C C . ASP A 1 132 ? 34.884 23.052 16.722 1.00 11.24 132 ASP A C 1
ATOM 990 O O . ASP A 1 132 ? 34.595 23.514 15.617 1.00 11.22 132 ASP A O 1
ATOM 995 N N . GLY A 1 133 ? 35.149 23.817 17.777 1.00 10.67 133 GLY A N 1
ATOM 996 C CA . GLY A 1 133 ? 35.143 25.265 17.658 1.00 10.57 133 GLY A CA 1
ATOM 997 C C . GLY A 1 133 ? 33.789 25.942 17.709 1.00 8.57 133 GLY A C 1
ATOM 998 O O . GLY A 1 133 ? 33.707 27.172 17.633 1.00 9.63 133 GLY A O 1
ATOM 999 N N . ALA A 1 134 ? 32.725 25.158 17.844 1.00 7.52 134 ALA A N 1
ATOM 1000 C CA . ALA A 1 134 ? 31.380 25.719 17.899 1.00 6.48 134 ALA A CA 1
ATOM 1001 C C . ALA A 1 134 ? 31.055 26.171 19.314 1.00 6.53 134 ALA A C 1
ATOM 1002 O O . ALA A 1 134 ? 31.637 25.679 20.279 1.00 6.78 134 ALA A O 1
ATOM 1004 N N . PRO A 1 135 ? 30.119 27.121 19.457 1.00 5.04 135 PRO A N 1
ATOM 1005 C CA . PRO A 1 135 ? 29.747 27.606 20.788 1.00 6.53 135 PRO A CA 1
ATOM 1006 C C . PRO A 1 135 ? 28.956 26.551 21.562 1.00 6.91 135 PRO A C 1
ATOM 1007 O O . PRO A 1 135 ? 28.398 25.621 20.975 1.00 6.73 135 PRO A O 1
ATOM 1011 N N . LEU A 1 136 ? 28.924 26.700 22.880 1.00 5.87 136 LEU A N 1
ATOM 1012 C CA . LEU A 1 136 ? 28.195 25.780 23.741 1.00 6.75 136 LEU A CA 1
ATOM 1013 C C . LEU A 1 136 ? 26.757 26.254 23.885 1.00 6.33 136 LEU A C 1
ATOM 1014 O O . LEU A 1 136 ? 26.492 27.456 23.945 1.00 6.05 136 LEU A O 1
ATOM 1019 N N . GLY A 1 137 ? 25.833 25.302 23.934 1.00 5.57 137 GLY A N 1
ATOM 1020 C CA . GLY A 1 137 ? 24.431 25.629 24.119 1.00 6.14 137 GLY A CA 1
ATOM 1021 C C . GLY A 1 137 ? 24.044 24.967 25.428 1.00 5.50 137 GLY A C 1
ATOM 1022 O O . GLY A 1 137 ? 23.764 23.774 25.456 1.00 4.12 137 GLY A O 1
ATOM 1023 N N . ILE A 1 138 ? 24.042 25.734 26.516 1.00 4.91 138 ILE A N 1
ATOM 1024 C CA . ILE A 1 138 ? 23.729 25.193 27.841 1.00 4.34 138 ILE A CA 1
ATOM 1025 C C . ILE A 1 138 ? 22.232 25.132 28.127 1.00 5.04 138 ILE A C 1
ATOM 1026 O O . ILE A 1 138 ? 21.522 26.119 27.948 1.00 4.32 138 ILE A O 1
ATOM 1031 N N . ALA A 1 139 ? 21.755 23.971 28.579 1.00 4.21 139 ALA A N 1
ATOM 1032 C CA . ALA A 1 139 ? 20.335 23.798 28.895 1.00 5.15 139 ALA A CA 1
ATOM 1033 C C . ALA A 1 139 ? 19.960 24.524 30.183 1.00 5.19 139 ALA A C 1
ATOM 1034 O O . ALA A 1 139 ? 20.637 24.394 31.205 1.00 5.43 139 ALA A O 1
ATOM 1036 N N . GLY A 1 140 ? 18.872 25.281 30.142 1.00 4.91 140 GLY A N 1
ATOM 1037 C CA . GLY A 1 140 ? 18.453 25.982 31.338 1.00 5.17 140 GLY A CA 1
ATOM 1038 C C . GLY A 1 140 ? 16.959 26.205 31.416 1.00 4.56 140 GLY A C 1
ATOM 1039 O O . GLY A 1 140 ? 16.199 25.734 30.568 1.00 5.33 140 GLY A O 1
ATOM 1040 N N . LEU A 1 141 ? 16.542 26.918 32.459 1.00 2.98 141 LEU A N 1
ATOM 1041 C CA . LEU A 1 141 ? 15.142 27.258 32.666 1.00 3.30 141 LEU A CA 1
ATOM 1042 C C . LEU A 1 141 ? 15.074 28.772 32.807 1.00 3.97 141 LEU A C 1
ATOM 1043 O O . LEU A 1 141 ? 16.048 29.398 33.234 1.00 5.63 141 LEU A O 1
ATOM 1048 N N . TRP A 1 142 ? 13.935 29.358 32.444 1.00 4.52 142 TRP A N 1
ATOM 1049 C CA . TRP A 1 142 ? 13.741 30.800 32.588 1.00 4.39 142 TRP A CA 1
ATOM 1050 C C . TRP A 1 142 ? 12.391 31.058 33.253 1.00 6.24 142 TRP A C 1
ATOM 1051 O O . TRP A 1 142 ? 11.490 30.214 33.216 1.00 6.53 142 TRP A O 1
ATOM 1062 N N . ASP A 1 143 ? 12.262 32.216 33.885 1.00 3.58 143 ASP A N 1
ATOM 1063 C CA . ASP A 1 143 ? 11.002 32.591 34.507 1.00 5.91 143 ASP A CA 1
ATOM 1064 C C . ASP A 1 143 ? 11.010 34.101 34.704 1.00 5.98 143 ASP A C 1
ATOM 1065 O O . ASP A 1 143 ? 11.965 34.769 34.314 1.00 4.77 143 ASP A O 1
ATOM 1070 N N . ARG A 1 144 ? 9.946 34.638 35.289 1.00 7.24 144 ARG A N 1
ATOM 1071 C CA . ARG A 1 144 ? 9.872 36.076 35.531 1.00 8.00 144 ARG A CA 1
ATOM 1072 C C . ARG A 1 144 ? 9.589 36.353 37.001 1.00 9.01 144 ARG A C 1
ATOM 1073 O O . ARG A 1 144 ? 9.022 35.517 37.705 1.00 9.05 144 ARG A O 1
ATOM 1081 N N . TYR A 1 145 ? 10.010 37.526 37.459 1.00 8.09 145 TYR A N 1
ATOM 1082 C CA . TYR A 1 145 ? 9.772 37.950 38.831 1.00 9.86 145 TYR A CA 1
ATOM 1083 C C . TYR A 1 145 ? 9.541 39.455 38.781 1.00 9.90 145 TYR A C 1
ATOM 1084 O O . TYR A 1 145 ? 9.881 40.105 37.795 1.00 9.13 145 TYR A O 1
ATOM 1093 N N . ARG A 1 146 ? 8.939 40.005 39.827 1.00 12.38 146 ARG A N 1
ATOM 1094 C CA . ARG A 1 146 ? 8.674 41.438 39.867 1.00 13.46 146 ARG A CA 1
ATOM 1095 C C . ARG A 1 146 ? 9.711 42.146 40.722 1.00 14.58 146 ARG A C 1
ATOM 1096 O O . ARG A 1 146 ? 10.046 41.680 41.812 1.00 13.94 146 ARG A O 1
ATOM 1104 N N . ASN A 1 147 ? 10.234 43.263 40.227 1.00 15.67 147 ASN A N 1
ATOM 1105 C CA . ASN A 1 147 ? 11.203 44.007 41.006 1.00 15.88 147 ASN A CA 1
ATOM 1106 C C . ASN A 1 147 ? 10.390 44.815 42.004 1.00 17.82 147 ASN A C 1
ATOM 1107 O O . ASN A 1 147 ? 9.165 44.694 42.045 1.00 16.32 147 ASN A O 1
ATOM 1112 N N . ALA A 1 148 ? 11.053 45.632 42.811 1.00 18.39 148 ALA A N 1
ATOM 1113 C CA . ALA A 1 148 ? 10.354 46.415 43.820 1.00 19.75 148 ALA A CA 1
ATOM 1114 C C . ALA A 1 148 ? 9.251 47.322 43.273 1.00 20.87 148 ALA A C 1
ATOM 1115 O O . ALA A 1 148 ? 8.326 47.687 44.001 1.00 22.86 148 ALA A O 1
ATOM 1117 N N . ALA A 1 149 ? 9.337 47.673 41.993 1.00 19.29 149 ALA A N 1
ATOM 1118 C CA . ALA A 1 149 ? 8.350 48.551 41.371 1.00 18.21 149 ALA A CA 1
ATOM 1119 C C . ALA A 1 149 ? 7.179 47.813 40.723 1.00 18.58 149 ALA A C 1
ATOM 1120 O O . ALA A 1 149 ? 6.274 48.441 40.173 1.00 19.19 149 ALA A O 1
ATOM 1122 N N . GLY A 1 150 ? 7.194 46.485 40.787 1.00 17.63 150 GLY A N 1
ATOM 1123 C CA . GLY A 1 150 ? 6.117 45.711 40.194 1.00 17.07 150 GLY A CA 1
ATOM 1124 C C . GLY A 1 150 ? 6.342 45.405 38.724 1.00 16.45 150 GLY A C 1
ATOM 1125 O O . GLY A 1 150 ? 5.464 44.861 38.047 1.00 16.44 150 GLY A O 1
ATOM 1126 N N . GLU A 1 151 ? 7.521 45.759 38.222 1.00 14.13 151 GLU A N 1
ATOM 1127 C CA . GLU A 1 151 ? 7.854 45.511 36.827 1.00 11.44 151 GLU A CA 1
ATOM 1128 C C . GLU A 1 151 ? 8.365 44.080 36.707 1.00 10.41 151 GLU A C 1
ATOM 1129 O O . GLU A 1 151 ? 9.168 43.636 37.523 1.00 9.27 151 GLU A O 1
ATOM 1135 N N . TRP A 1 152 ? 7.893 43.351 35.701 1.00 10.58 152 TRP A N 1
ATOM 1136 C CA . TRP A 1 152 ? 8.357 41.981 35.514 1.00 10.56 152 TRP A CA 1
ATOM 1137 C C . TRP A 1 152 ? 9.766 41.981 34.942 1.00 9.22 152 TRP A C 1
ATOM 1138 O O . TRP A 1 152 ? 10.083 42.759 34.039 1.00 9.54 152 TRP A O 1
ATOM 1149 N N . ILE A 1 153 ? 10.605 41.109 35.492 1.00 7.93 153 ILE A N 1
ATOM 1150 C CA . ILE A 1 153 ? 11.988 40.961 35.062 1.00 9.44 153 ILE A CA 1
ATOM 1151 C C . ILE A 1 153 ? 12.231 39.474 34.820 1.00 7.36 153 ILE A C 1
ATOM 1152 O O . ILE A 1 153 ? 11.788 38.644 35.604 1.00 8.41 153 ILE A O 1
ATOM 1157 N N . ASP A 1 154 ? 12.928 39.143 33.741 1.00 7.86 154 ASP A N 1
ATOM 1158 C CA . ASP A 1 154 ? 13.233 37.747 33.434 1.00 8.47 154 ASP A CA 1
ATOM 1159 C C . ASP A 1 154 ? 14.464 37.292 34.213 1.00 8.38 154 ASP A C 1
ATOM 1160 O O . ASP A 1 154 ? 15.320 38.102 34.561 1.00 8.13 154 ASP A O 1
ATOM 1165 N N . SER A 1 155 ? 14.538 35.993 34.488 1.00 7.93 155 SER A N 1
ATOM 1166 C CA . SER A 1 155 ? 15.690 35.411 35.171 1.00 7.37 155 SER A CA 1
ATOM 1167 C C . SER A 1 155 ? 15.878 34.006 34.602 1.00 5.37 155 SER A C 1
ATOM 1168 O O . SER A 1 155 ? 14.942 33.417 34.059 1.00 7.43 155 SER A O 1
ATOM 1171 N N . TYR A 1 156 ? 17.091 33.476 34.695 1.00 5.78 156 TYR A N 1
ATOM 1172 C CA . TYR A 1 156 ? 17.346 32.134 34.182 1.00 5.24 156 TYR A CA 1
ATOM 1173 C C . TYR A 1 156 ? 18.379 31.396 35.020 1.00 4.88 156 TYR A C 1
ATOM 1174 O O . TYR A 1 156 ? 19.120 31.997 35.804 1.00 3.51 156 TYR A O 1
ATOM 1183 N N . THR A 1 157 ? 18.426 30.081 34.852 1.00 5.82 157 THR A N 1
ATOM 1184 C CA . THR A 1 157 ? 19.350 29.257 35.611 1.00 4.83 157 THR A CA 1
ATOM 1185 C C . THR A 1 157 ? 19.820 28.091 34.741 1.00 5.93 157 THR A C 1
ATOM 1186 O O . THR A 1 157 ? 19.122 27.691 33.805 1.00 6.70 157 THR A O 1
ATOM 1198 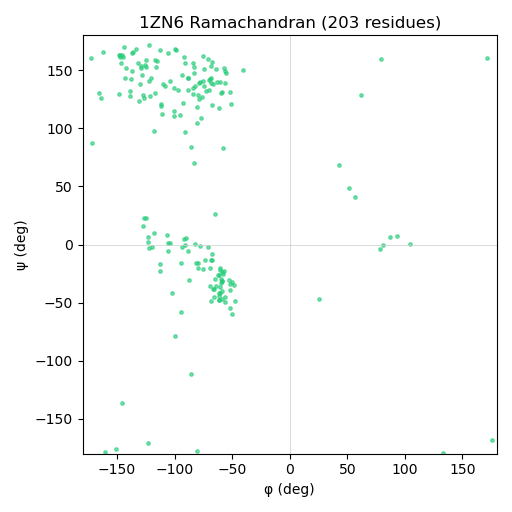N N . LEU A 1 159 ? 20.678 24.145 34.292 1.00 3.82 159 LEU A N 1
ATOM 1199 C CA . LEU A 1 159 ? 20.329 22.865 34.905 1.00 3.69 159 LEU A CA 1
ATOM 1200 C C . LEU A 1 159 ? 21.586 22.007 35.015 1.00 6.67 159 LEU A C 1
ATOM 1201 O O . LEU A 1 159 ? 22.348 21.887 34.058 1.00 6.85 159 LEU A O 1
ATOM 1206 N N . THR A 1 160 ? 21.807 21.425 36.188 1.00 5.76 160 THR A N 1
ATOM 1207 C CA . THR A 1 160 ? 22.983 20.597 36.402 1.00 7.08 160 THR A CA 1
ATOM 1208 C C . THR A 1 160 ? 22.628 19.143 36.660 1.00 7.73 160 THR A C 1
ATOM 1209 O O . THR A 1 160 ? 21.502 18.821 37.044 1.00 7.39 160 THR A O 1
ATOM 1213 N N . ILE A 1 161 ? 23.600 18.270 36.419 1.00 6.91 161 ILE A N 1
ATOM 1214 C CA . ILE A 1 161 ? 23.448 16.840 36.656 1.00 7.55 161 ILE A CA 1
ATOM 1215 C C . ILE A 1 161 ? 24.700 16.376 37.397 1.00 8.59 161 ILE A C 1
ATOM 1216 O O . ILE A 1 161 ? 25.678 17.118 37.495 1.00 8.17 161 ILE A O 1
ATOM 1221 N N . ASN A 1 162 ? 24.674 15.157 37.923 1.00 10.81 162 ASN A N 1
ATOM 1222 C CA . ASN A 1 162 ? 25.824 14.640 38.660 1.00 12.88 162 ASN A CA 1
ATOM 1223 C C . ASN A 1 162 ? 26.999 14.354 37.731 1.00 14.50 162 ASN A C 1
ATOM 1224 O O . ASN A 1 162 ? 26.816 13.873 36.611 1.00 15.28 162 ASN A O 1
ATOM 1229 N N . ALA A 1 163 ? 28.203 14.655 38.209 1.00 14.90 163 ALA A N 1
ATOM 1230 C CA . ALA A 1 163 ? 29.419 14.457 37.427 1.00 17.42 163 ALA A CA 1
ATOM 1231 C C . ALA A 1 163 ? 30.480 13.641 38.159 1.00 18.78 163 ALA A C 1
ATOM 1232 O O . ALA A 1 163 ? 31.647 13.643 37.766 1.00 18.07 163 ALA A O 1
ATOM 1234 N N . ASP A 1 164 ? 30.086 12.946 39.219 1.00 19.91 164 ASP A N 1
ATOM 1235 C CA . ASP A 1 164 ? 31.049 12.143 39.970 1.00 22.28 164 ASP A CA 1
ATOM 1236 C C . ASP A 1 164 ? 31.694 11.061 39.103 1.00 22.22 164 ASP A C 1
ATOM 1237 O O . ASP A 1 164 ? 32.785 10.577 39.414 1.00 24.55 164 ASP A O 1
ATOM 1242 N N . ASP A 1 165 ? 31.028 10.687 38.015 1.00 23.25 165 ASP A N 1
ATOM 1243 C CA . ASP A 1 165 ? 31.551 9.656 37.126 1.00 24.42 165 ASP A CA 1
ATOM 1244 C C . ASP A 1 165 ? 31.844 10.126 35.702 1.00 23.79 165 ASP A C 1
ATOM 1245 O O . ASP A 1 165 ? 32.107 9.307 34.821 1.00 24.19 165 ASP A O 1
ATOM 1250 N N . ASP A 1 166 ? 31.795 11.434 35.470 1.00 20.25 166 ASP A N 1
ATOM 1251 C CA . ASP A 1 166 ? 32.081 11.954 34.137 1.00 19.60 166 ASP A CA 1
ATOM 1252 C C . ASP A 1 166 ? 33.593 11.965 33.947 1.00 17.39 166 ASP A C 1
ATOM 1253 O O . ASP A 1 166 ? 34.318 12.553 34.743 1.00 17.06 166 ASP A O 1
ATOM 1258 N N . PRO A 1 167 ? 34.084 11.316 32.883 1.00 17.28 167 PRO A N 1
ATOM 1259 C CA . PRO A 1 167 ? 35.520 11.251 32.591 1.00 17.53 167 PRO A CA 1
ATOM 1260 C C . PRO A 1 167 ? 36.255 12.594 32.651 1.00 16.64 167 PRO A C 1
ATOM 1261 O O . PRO A 1 167 ? 37.414 12.657 33.057 1.00 16.89 167 PRO A O 1
ATOM 1265 N N . LEU A 1 168 ? 35.583 13.669 32.255 1.00 16.10 168 LEU A N 1
ATOM 1266 C CA . LEU A 1 168 ? 36.218 14.981 32.264 1.00 14.70 168 LEU A CA 1
ATOM 1267 C C . LEU A 1 168 ? 35.968 15.792 33.534 1.00 14.48 168 LEU A C 1
ATOM 1268 O O . LEU A 1 168 ? 36.903 16.178 34.233 1.00 13.60 168 LEU A O 1
ATOM 1273 N N . PHE A 1 169 ? 34.700 16.031 33.843 1.00 14.06 169 PHE A N 1
ATOM 1274 C CA . PHE A 1 169 ? 34.343 16.846 34.994 1.00 14.96 169 PHE A CA 1
ATOM 1275 C C . PHE A 1 169 ? 34.498 16.272 36.399 1.00 15.77 169 PHE A C 1
ATOM 1276 O O . PHE A 1 169 ? 34.453 17.020 37.374 1.00 17.37 169 PHE A O 1
ATOM 1284 N N . ARG A 1 170 ? 34.695 14.966 36.517 1.00 18.78 170 ARG A N 1
ATOM 1285 C CA . ARG A 1 170 ? 34.846 14.373 37.842 1.00 21.89 170 ARG A CA 1
ATOM 1286 C C . ARG A 1 170 ? 36.142 14.826 38.514 1.00 21.72 170 ARG A C 1
ATOM 1287 O O . ARG A 1 170 ? 36.326 14.634 39.715 1.00 23.97 170 ARG A O 1
ATOM 1295 N N . ASP A 1 171 ? 37.037 15.437 37.743 1.00 22.45 171 ASP A N 1
ATOM 1296 C CA . ASP A 1 171 ? 38.308 15.907 38.286 1.00 20.49 171 ASP A CA 1
ATOM 1297 C C . ASP A 1 171 ? 38.287 17.367 38.734 1.00 21.05 171 ASP A C 1
ATOM 1298 O O . ASP A 1 171 ? 39.287 17.873 39.243 1.00 20.05 171 ASP A O 1
ATOM 1303 N N . TYR A 1 172 ? 37.159 18.048 38.555 1.00 19.25 172 TYR A N 1
ATOM 1304 C CA . TYR A 1 172 ? 37.080 19.453 38.942 1.00 18.31 172 TYR A CA 1
ATOM 1305 C C . TYR A 1 172 ? 36.277 19.739 40.204 1.00 18.60 172 TYR A C 1
ATOM 1306 O O . TYR A 1 172 ? 35.535 18.886 40.678 1.00 18.62 172 TYR A O 1
ATOM 1315 N N . HIS A 1 173 ? 36.456 20.943 40.743 1.00 20.38 173 HIS A N 1
ATOM 1316 C CA . HIS A 1 173 ? 35.778 21.389 41.958 1.00 22.06 173 HIS A CA 1
ATOM 1317 C C . HIS A 1 173 ? 36.431 20.844 43.228 1.00 24.03 173 HIS A C 1
ATOM 1318 O O . HIS A 1 173 ? 37.161 19.854 43.190 1.00 23.50 173 HIS A O 1
ATOM 1325 N N . GLN A 1 174 ? 36.163 21.514 44.347 1.00 26.04 174 GLN A N 1
ATOM 1326 C CA . GLN A 1 174 ? 36.709 21.131 45.647 1.00 27.16 174 GLN A CA 1
ATOM 1327 C C . GLN A 1 174 ? 36.358 19.697 46.007 1.00 25.79 174 GLN A C 1
ATOM 1328 O O . GLN A 1 174 ? 35.308 19.187 45.620 1.00 27.55 174 GLN A O 1
ATOM 1334 N N . ALA A 1 175 ? 37.240 19.047 46.757 1.00 25.43 175 ALA A N 1
ATOM 1335 C CA . ALA A 1 175 ? 36.990 17.684 47.196 1.00 24.77 175 ALA A CA 1
ATOM 1336 C C . ALA A 1 175 ? 36.119 17.798 48.447 1.00 23.25 175 ALA A C 1
ATOM 1337 O O . ALA A 1 175 ? 36.240 18.766 49.200 1.00 24.43 175 ALA A O 1
ATOM 1339 N N . GLY A 1 176 ? 35.234 16.828 48.658 1.00 22.84 176 GLY A N 1
ATOM 1340 C CA . GLY A 1 176 ? 34.374 16.860 49.830 1.00 22.19 176 GLY A CA 1
ATOM 1341 C C . GLY A 1 176 ? 32.938 17.263 49.542 1.00 22.14 176 GLY A C 1
ATOM 1342 O O . GLY A 1 176 ? 32.114 17.344 50.452 1.00 22.02 176 GLY A O 1
ATOM 1343 N N . LYS A 1 177 ? 32.636 17.527 48.276 1.00 21.11 177 LYS A N 1
ATOM 1344 C CA . LYS A 1 177 ? 31.287 17.913 47.878 1.00 21.00 177 LYS A CA 1
ATOM 1345 C C . LYS A 1 177 ? 30.907 17.171 46.603 1.00 19.15 177 LYS A C 1
ATOM 1346 O O . LYS A 1 177 ? 31.770 16.850 45.787 1.00 19.64 177 LYS A O 1
ATOM 1352 N N . GLU A 1 178 ? 29.620 16.883 46.435 1.00 18.05 178 GLU A N 1
ATOM 1353 C CA . GLU A 1 178 ? 29.172 16.183 45.239 1.00 15.71 178 GLU A CA 1
ATOM 1354 C C . GLU A 1 178 ? 29.609 16.975 44.011 1.00 16.12 178 GLU A C 1
ATOM 1355 O O . GLU A 1 178 ? 29.533 18.203 43.998 1.00 16.39 178 GLU A O 1
ATOM 1361 N N . LYS A 1 179 ? 30.065 16.274 42.980 1.00 15.44 179 LYS A N 1
ATOM 1362 C CA . LYS A 1 179 ? 30.500 16.947 41.764 1.00 16.12 179 LYS A CA 1
ATOM 1363 C C . LYS A 1 179 ? 29.325 17.134 40.817 1.00 14.57 179 L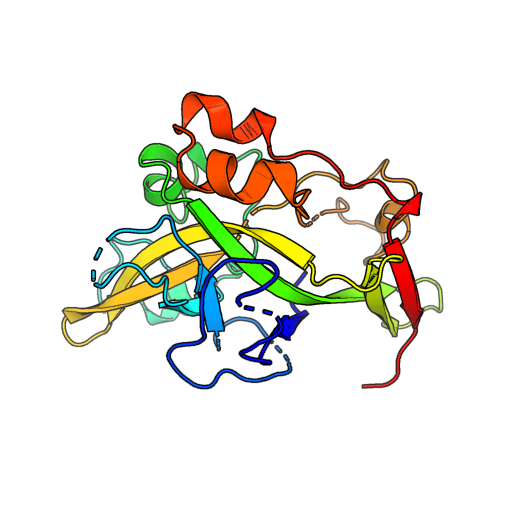YS A C 1
ATOM 1364 O O . LYS A 1 179 ? 28.548 16.208 40.576 1.00 14.55 179 LYS A O 1
ATOM 1370 N N . ARG A 1 180 ? 29.200 18.349 40.293 1.00 14.51 180 ARG A N 1
ATOM 1371 C CA . ARG A 1 180 ? 28.116 18.699 39.391 1.00 13.31 180 ARG A CA 1
ATOM 1372 C C . ARG A 1 180 ? 28.663 19.213 38.064 1.00 13.20 180 ARG A C 1
ATOM 1373 O O . ARG A 1 180 ? 29.822 19.618 37.977 1.00 14.05 180 ARG A O 1
ATOM 1389 N N . VAL A 1 182 ? 27.123 21.237 34.191 1.00 6.97 182 VAL A N 1
ATOM 1390 C CA . VAL A 1 182 ? 25.979 21.774 33.469 1.00 6.62 182 VAL A CA 1
ATOM 1391 C C . VAL A 1 182 ? 25.711 20.884 32.273 1.00 8.74 182 VAL A C 1
ATOM 1392 O O . VAL A 1 182 ? 26.526 20.025 31.925 1.00 10.61 182 VAL A O 1
ATOM 1396 N N . VAL A 1 183 ? 24.556 21.072 31.658 1.00 7.48 183 VAL A N 1
ATOM 1397 C CA . VAL A 1 183 ? 24.199 20.273 30.506 1.00 7.30 183 VAL A CA 1
ATOM 1398 C C . VAL A 1 183 ? 24.426 21.019 29.207 1.00 6.56 183 VAL A C 1
ATOM 1399 O O . VAL A 1 183 ? 23.735 21.992 28.908 1.00 5.39 183 VAL A O 1
ATOM 1403 N N . ILE A 1 184 ? 25.416 20.561 28.448 1.00 5.43 184 ILE A N 1
ATOM 1404 C CA . ILE A 1 184 ? 25.723 21.141 27.154 1.00 6.48 184 ILE A CA 1
ATOM 1405 C C . ILE A 1 184 ? 24.908 20.297 26.174 1.00 7.45 184 ILE A C 1
ATOM 1406 O O . ILE A 1 184 ? 25.058 19.073 26.118 1.00 7.32 184 ILE A O 1
ATOM 1411 N N . LEU A 1 185 ? 24.031 20.951 25.424 1.00 6.82 185 LEU A N 1
ATOM 1412 C CA . LEU A 1 185 ? 23.174 20.263 24.466 1.00 5.75 185 LEU A CA 1
ATOM 1413 C C . LEU A 1 185 ? 23.815 20.111 23.099 1.00 6.43 185 LEU A C 1
ATOM 1414 O O . LEU A 1 185 ? 24.547 20.988 22.645 1.00 7.70 185 LEU A O 1
ATOM 1419 N N . PRO A 1 186 ? 23.574 18.972 22.432 1.00 6.90 186 PRO A N 1
ATOM 1420 C CA . PRO A 1 186 ? 24.160 18.816 21.101 1.00 7.11 186 PRO A CA 1
ATOM 1421 C C . PRO A 1 186 ? 23.305 19.715 20.203 1.00 8.08 186 PRO A C 1
ATOM 1422 O O . PRO A 1 186 ? 22.121 19.926 20.484 1.00 7.88 186 PRO A O 1
ATOM 1426 N N . ASP A 1 187 ? 23.893 20.247 19.140 1.00 6.10 187 ASP A N 1
ATOM 1427 C CA . ASP A 1 187 ? 23.174 21.137 18.233 1.00 8.68 187 ASP A CA 1
ATOM 1428 C C . ASP A 1 187 ? 21.845 20.585 17.722 1.00 8.91 187 ASP A C 1
ATOM 1429 O O . ASP A 1 187 ? 20.869 21.326 17.590 1.00 9.48 187 ASP A O 1
ATOM 1434 N N . GLY A 1 188 ? 21.812 19.289 17.432 1.00 10.23 188 GLY A N 1
ATOM 1435 C CA . GLY A 1 188 ? 20.599 18.676 16.920 1.00 9.75 188 GLY A CA 1
ATOM 1436 C C . GLY A 1 188 ? 19.451 18.610 17.908 1.00 11.06 188 GLY A C 1
ATOM 1437 O O . GLY A 1 188 ? 18.331 18.247 17.538 1.00 11.18 188 GLY A O 1
ATOM 1438 N N . ALA A 1 189 ? 19.718 18.948 19.165 1.00 9.06 189 ALA A N 1
ATOM 1439 C CA . ALA A 1 189 ? 18.678 18.911 20.191 1.00 9.02 189 ALA A CA 1
ATOM 1440 C C . ALA A 1 189 ? 18.184 20.300 20.588 1.00 8.72 189 ALA A C 1
ATOM 1441 O O . ALA A 1 189 ? 17.237 20.422 21.369 1.00 9.99 189 ALA A O 1
ATOM 1443 N N . TYR A 1 190 ? 18.815 21.343 20.054 1.00 8.86 190 TYR A N 1
ATOM 1444 C CA . TYR A 1 190 ? 18.431 22.714 20.393 1.00 8.91 190 TYR A CA 1
ATOM 1445 C C . TYR A 1 190 ? 16.936 23.000 20.268 1.00 10.10 190 TYR A C 1
ATOM 1446 O O . TYR A 1 190 ? 16.293 23.384 21.244 1.00 9.05 190 TYR A O 1
ATOM 1455 N N . GLY A 1 191 ? 16.398 22.821 19.063 1.00 10.81 191 GLY A N 1
ATOM 1456 C CA . GLY A 1 191 ? 14.991 23.088 18.813 1.00 9.39 191 GLY A CA 1
ATOM 1457 C C . GLY A 1 191 ? 14.018 22.240 19.608 1.00 10.87 191 GLY A C 1
ATOM 1458 O O . GLY A 1 191 ? 13.001 22.741 20.087 1.00 10.29 191 GLY A O 1
ATOM 1459 N N . ASP A 1 192 ? 14.317 20.952 19.733 1.00 10.45 192 ASP A N 1
ATOM 1460 C CA . ASP A 1 192 ? 13.460 20.041 20.477 1.00 11.42 192 ASP A CA 1
ATOM 1461 C C . ASP A 1 192 ? 13.458 20.383 21.956 1.00 9.87 192 ASP A C 1
ATOM 1462 O O . ASP A 1 192 ? 12.426 20.292 22.621 1.00 10.55 192 ASP A O 1
ATOM 1467 N N . TRP A 1 193 ? 14.618 20.775 22.469 1.00 8.20 193 TRP A N 1
ATOM 1468 C CA . TRP A 1 193 ? 14.739 21.134 23.874 1.00 7.22 193 TRP A CA 1
ATOM 1469 C C . TRP A 1 193 ? 13.848 22.325 24.184 1.00 7.99 193 TRP A C 1
ATOM 1470 O O . TRP A 1 193 ? 13.146 22.334 25.191 1.00 9.03 193 TRP A O 1
ATOM 1481 N N . LEU A 1 194 ? 13.867 23.318 23.299 1.00 9.03 194 LEU A N 1
ATOM 1482 C CA . LEU A 1 194 ? 13.088 24.536 23.497 1.00 9.15 194 LEU A CA 1
ATOM 1483 C C . LEU A 1 194 ? 11.576 24.376 23.405 1.00 11.75 194 LEU A C 1
ATOM 1484 O O . LEU A 1 194 ? 10.837 25.281 23.789 1.00 12.54 194 LEU A O 1
ATOM 1489 N N . THR A 1 195 ? 11.110 23.242 22.895 1.00 11.96 195 THR A N 1
ATOM 1490 C CA . THR A 1 195 ? 9.669 23.015 22.779 1.00 14.14 195 THR A CA 1
ATOM 1491 C C . THR A 1 195 ? 9.225 21.753 23.515 1.00 14.52 195 THR A C 1
ATOM 1492 O O . THR A 1 195 ? 8.048 21.392 23.490 1.00 16.99 195 THR A O 1
ATOM 1496 N N . ALA A 1 196 ? 10.166 21.090 24.177 1.00 14.00 196 ALA A N 1
ATOM 1497 C CA . ALA A 1 196 ? 9.863 19.861 24.900 1.00 14.48 196 ALA A CA 1
ATOM 1498 C C . ALA A 1 196 ? 8.944 20.081 26.096 1.00 14.99 196 ALA A C 1
ATOM 1499 O O . ALA A 1 196 ? 9.085 21.058 26.832 1.00 15.05 196 ALA A O 1
ATOM 1501 N N . PRO A 1 197 ? 7.972 19.175 26.294 1.00 14.22 197 PRO A N 1
ATOM 1502 C CA . PRO A 1 197 ? 7.054 19.309 27.425 1.00 14.08 197 PRO A CA 1
ATOM 1503 C C . PRO A 1 197 ? 7.783 18.896 28.696 1.00 13.95 197 PRO A C 1
ATOM 1504 O O . PRO A 1 197 ? 8.821 18.232 28.635 1.00 14.49 197 PRO A O 1
ATOM 1508 N N . ALA A 1 198 ? 7.252 19.295 29.844 1.00 13.51 198 ALA A N 1
ATOM 1509 C CA . ALA A 1 198 ? 7.880 18.978 31.116 1.00 12.79 198 ALA A CA 1
ATOM 1510 C C . ALA A 1 198 ? 8.157 17.485 31.276 1.00 13.58 198 ALA A C 1
ATOM 1511 O O . ALA A 1 198 ? 9.122 17.093 31.925 1.00 12.50 198 ALA A O 1
ATOM 1513 N N . THR A 1 199 ? 7.321 16.652 30.667 1.00 14.63 199 THR A N 1
ATOM 1514 C CA . THR A 1 199 ? 7.484 15.204 30.762 1.00 14.46 199 THR A CA 1
ATOM 1515 C C . THR A 1 199 ? 8.707 14.642 30.029 1.00 15.20 199 THR A C 1
ATOM 1516 O O . THR A 1 199 ? 9.157 13.532 30.332 1.00 15.32 199 THR A O 1
ATOM 1520 N N . ASP A 1 200 ? 9.235 15.397 29.069 1.00 13.32 200 ASP A N 1
ATOM 1521 C CA . ASP A 1 200 ? 10.400 14.951 28.298 1.00 12.93 200 ASP A CA 1
ATOM 1522 C C . ASP A 1 200 ? 11.686 15.665 28.697 1.00 11.13 200 ASP A C 1
ATOM 1523 O O . ASP A 1 200 ? 12.744 15.413 28.123 1.00 11.61 200 ASP A O 1
ATOM 1528 N N . THR A 1 201 ? 11.601 16.548 29.683 1.00 12.23 201 THR A N 1
ATOM 1529 C CA . THR A 1 201 ? 12.767 17.314 30.112 1.00 11.29 201 THR A CA 1
ATOM 1530 C C . THR A 1 201 ? 14.014 16.496 30.434 1.00 11.68 201 THR A C 1
ATOM 1531 O O . THR A 1 201 ? 15.084 16.746 29.875 1.00 10.09 201 THR A O 1
ATOM 1535 N N . ARG A 1 202 ? 13.885 15.521 31.329 1.00 11.10 202 ARG A N 1
ATOM 1536 C CA . ARG A 1 202 ? 15.034 14.713 31.733 1.00 12.21 202 ARG A CA 1
ATOM 1537 C C . ARG A 1 202 ? 15.736 13.965 30.602 1.00 13.31 202 ARG A C 1
ATOM 1538 O O . ARG A 1 202 ? 16.922 13.631 30.718 1.00 10.46 202 ARG A O 1
ATOM 1546 N N . ASP A 1 203 ? 15.015 13.710 29.514 1.00 12.00 203 ASP A N 1
ATOM 1547 C CA . ASP A 1 203 ? 15.586 13.010 28.364 1.00 14.64 203 ASP A CA 1
ATOM 1548 C C . ASP A 1 203 ? 16.756 13.783 27.757 1.00 13.95 203 ASP A C 1
ATOM 1549 O O . ASP A 1 203 ? 17.636 13.193 27.132 1.00 12.57 203 ASP A O 1
ATOM 1554 N N . PHE A 1 204 ? 16.753 15.104 27.936 1.00 12.92 204 PHE A N 1
ATOM 1555 C CA . PHE A 1 204 ? 17.803 15.964 27.388 1.00 10.65 204 PHE A CA 1
ATOM 1556 C C . PHE A 1 204 ? 18.943 16.256 28.360 1.00 10.49 204 PHE A C 1
ATOM 1557 O O . PHE A 1 204 ? 20.005 16.723 27.952 1.00 11.87 204 PHE A O 1
ATOM 1565 N N . LEU A 1 205 ? 18.718 16.002 29.642 1.00 10.05 205 LEU A N 1
ATOM 1566 C CA . LEU A 1 205 ? 19.726 16.287 30.652 1.00 9.60 205 LEU A CA 1
ATOM 1567 C C . LEU A 1 205 ? 20.748 15.164 30.761 1.00 9.57 205 LEU A C 1
ATOM 1568 O O . LEU A 1 205 ? 20.804 14.436 31.754 1.00 8.95 205 LEU A O 1
ATOM 1573 N N . LEU A 1 206 ? 21.566 15.053 29.720 1.00 10.36 206 LEU A N 1
ATOM 1574 C CA . LEU A 1 206 ? 22.592 14.021 29.625 1.00 12.56 206 LEU A CA 1
ATOM 1575 C C . LEU A 1 206 ? 24.000 14.609 29.570 1.00 12.85 206 LEU A C 1
ATOM 1576 O O . LEU A 1 206 ? 24.188 15.777 29.213 1.00 10.57 206 LEU A O 1
ATOM 1581 N N . PRO A 1 207 ? 25.012 13.802 29.923 1.00 13.06 207 PRO A N 1
ATOM 1582 C CA . PRO A 1 207 ? 26.400 14.270 29.896 1.00 14.32 207 PRO A CA 1
ATOM 1583 C C . PRO A 1 207 ? 26.858 14.469 28.450 1.00 15.25 207 PRO A C 1
ATOM 1584 O O . PRO A 1 207 ? 26.636 13.609 27.598 1.00 15.00 207 PRO A O 1
ATOM 1588 N N . TYR A 1 208 ? 27.480 15.606 28.170 1.00 15.68 208 TYR A N 1
ATOM 1589 C CA . TYR A 1 208 ? 27.976 15.868 26.828 1.00 14.87 208 TYR A CA 1
ATOM 1590 C C . TYR A 1 208 ? 29.265 15.057 26.717 1.00 16.44 208 TYR A C 1
ATOM 1591 O O . TYR A 1 208 ? 30.035 14.989 27.672 1.00 16.37 208 TYR A O 1
ATOM 1600 N N . PRO A 1 209 ? 29.511 14.422 25.559 1.00 17.56 209 PRO A N 1
ATOM 1601 C CA . PRO A 1 209 ? 30.729 13.621 25.381 1.00 17.34 209 PRO A CA 1
ATOM 1602 C C . PRO A 1 209 ? 32.007 14.366 25.756 1.00 17.27 209 PRO A C 1
ATOM 1603 O O . PRO A 1 209 ? 32.320 15.413 25.193 1.00 16.91 209 PRO A O 1
ATOM 1607 N N . ALA A 1 210 ? 32.744 13.815 26.714 1.00 15.76 210 ALA A N 1
ATOM 1608 C CA . ALA A 1 210 ? 33.981 14.434 27.169 1.00 15.57 210 ALA A CA 1
ATOM 1609 C C . ALA A 1 210 ? 35.015 14.602 26.056 1.00 15.25 210 ALA A C 1
ATOM 1610 O O . ALA A 1 210 ? 35.774 15.573 26.053 1.00 13.09 210 ALA A O 1
ATOM 1612 N N . ASP A 1 211 ? 35.039 13.666 25.110 1.00 14.65 211 ASP A N 1
ATOM 1613 C CA . ASP A 1 211 ? 36.007 13.713 24.017 1.00 16.62 211 ASP A CA 1
ATOM 1614 C C . ASP A 1 211 ? 35.725 14.820 23.008 1.00 15.59 211 ASP A C 1
ATOM 1615 O O . ASP A 1 211 ? 36.487 15.013 22.056 1.00 15.60 211 ASP A O 1
ATOM 1620 N N . ARG A 1 212 ? 34.632 15.548 23.223 1.00 12.43 212 ARG A N 1
ATOM 1621 C CA . ARG A 1 212 ? 34.255 16.647 22.343 1.00 13.64 212 ARG A CA 1
ATOM 1622 C C . ARG A 1 212 ? 34.583 17.980 23.003 1.00 12.51 212 ARG A C 1
ATOM 1623 O O . ARG A 1 212 ? 34.309 19.041 22.441 1.00 12.62 212 ARG A O 1
ATOM 1631 N N . LEU A 1 213 ? 35.159 17.923 24.199 1.00 10.39 213 LEU A N 1
ATOM 1632 C CA . LEU A 1 213 ? 35.503 19.140 24.922 1.00 10.02 213 LEU A CA 1
ATOM 1633 C C . LEU A 1 213 ? 36.999 19.297 25.136 1.00 9.91 213 LEU A C 1
ATOM 1634 O O . LEU A 1 213 ? 37.741 18.314 25.189 1.00 10.60 213 LEU A O 1
ATOM 1639 N N . VAL A 1 214 ? 37.430 20.547 25.249 1.00 9.40 214 VAL A N 1
ATOM 1640 C CA . VAL A 1 214 ? 38.831 20.874 25.485 1.00 8.98 214 VAL A CA 1
ATOM 1641 C C . VAL A 1 214 ? 38.915 21.664 26.787 1.00 9.28 214 VAL A C 1
ATOM 1642 O O . VAL A 1 214 ? 38.202 22.646 26.965 1.00 7.74 214 VAL A O 1
ATOM 1646 N N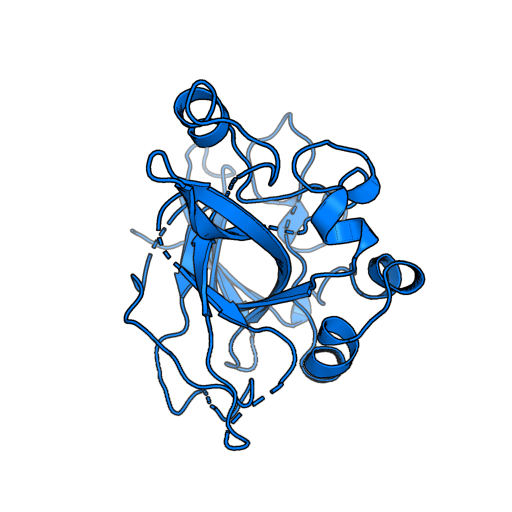 . ALA A 1 215 ? 39.776 21.222 27.699 1.00 8.14 215 ALA A N 1
ATOM 1647 C CA . ALA A 1 215 ? 39.963 21.897 28.980 1.00 7.75 215 ALA A CA 1
ATOM 1648 C C . ALA A 1 215 ? 41.336 22.561 28.991 1.00 8.95 215 ALA A C 1
ATOM 1649 O O . ALA A 1 215 ? 42.315 21.972 28.535 1.00 9.38 215 ALA A O 1
ATOM 1651 N N . ALA A 1 216 ? 41.409 23.783 29.509 1.00 7.35 216 ALA A N 1
ATOM 1652 C CA . ALA A 1 216 ? 42.676 24.507 29.568 1.00 9.04 216 ALA A CA 1
ATOM 1653 C C . ALA A 1 216 ? 42.731 25.416 30.783 1.00 9.82 216 ALA A C 1
ATOM 1654 O O . ALA A 1 216 ? 41.806 26.191 31.025 1.00 8.28 216 ALA A O 1
ATOM 1656 N N . ALA A 1 217 ? 43.810 25.314 31.553 1.00 9.28 217 ALA A N 1
ATOM 1657 C CA . ALA A 1 217 ? 43.974 26.173 32.716 1.00 9.97 217 ALA A CA 1
ATOM 1658 C C . ALA A 1 217 ? 44.194 27.568 32.149 1.00 11.75 217 ALA A C 1
ATOM 1659 O O . ALA A 1 217 ? 44.834 27.724 31.105 1.00 11.34 217 ALA A O 1
ATOM 1661 N N . VAL A 1 218 ? 43.655 28.579 32.818 1.00 13.00 218 VAL A N 1
ATOM 1662 C CA . VAL A 1 218 ? 43.814 29.946 32.346 1.00 14.09 218 VAL A CA 1
ATOM 1663 C C . VAL A 1 218 ? 44.120 30.909 33.482 1.00 16.79 218 VAL A C 1
ATOM 1664 O O . VAL A 1 218 ? 43.958 30.579 34.657 1.00 14.15 218 VAL A O 1
ATOM 1668 N N . LYS A 1 219 ? 44.580 32.097 33.104 1.00 19.50 219 LYS A N 1
ATOM 1669 C CA . LYS A 1 219 ? 44.885 33.170 34.039 1.00 24.59 219 LYS A CA 1
ATOM 1670 C C . LYS A 1 219 ? 43.840 34.251 33.788 1.00 26.69 219 LYS A C 1
ATOM 1671 O O . LYS A 1 219 ? 43.740 34.776 32.678 1.00 28.58 219 LYS A O 1
ATOM 1677 N N . LEU A 1 220 ? 43.054 34.568 34.814 1.00 29.27 220 LEU A N 1
ATOM 1678 C CA . LEU A 1 220 ? 42.019 35.590 34.704 1.00 31.04 220 LEU A CA 1
ATOM 1679 C C . LEU A 1 220 ? 42.576 36.994 34.892 1.00 32.65 220 LEU A C 1
ATOM 1680 O O . LEU A 1 220 ? 42.458 37.831 34.006 1.00 34.45 220 LEU A O 1
#

Nearest PDB structures (foldseek):
  1zn6-assembly1_A  TM=1.005E+00  e=9.576E-46  Bordetella bronchiseptica RB50
  2f20-assembly2_B  TM=8.212E-01  e=1.406E-14  Bacteroides thetaiotaomicron
  6kbz-assembly4_H  TM=7.228E-01  e=9.266E-12  Escherichia coli
  8d2m-assembly2_B  TM=7.126E-01  e=1.505E-11  Escherichia coli
  8d2m-assembly1_A  TM=7.020E-01  e=2.166E-11  Escherichia coli